Protein AF-A0A3M1TJR6-F1 (afdb_monomer_lite)

Sequence (215 aa):
MRNTTRRLRRFVLTGLGLLPLLGSGCATLRPSPFGAGAVPEAALRAAAQSAQHPKSASDLAQAGWLALYHASDVATAEGRFERALALDPSEAWAHFGLAEIARSRVRIRVAAAHYLDLLERAPAHPLAELTARRLASLLGSEASPETLERIAAVRQAPGVAAPARPVLAAALARLLELKGRFQEARALRESSGGPPRMVVAGPFSRYRALDAERL

pLDDT: mean 79.15, std 22.09, range [32.22, 98.69]

Structure (mmCIF, N/CA/C/O backbone):
data_AF-A0A3M1TJR6-F1
#
_entry.id   AF-A0A3M1TJR6-F1
#
loop_
_atom_site.group_PDB
_atom_site.id
_atom_site.type_symbol
_atom_site.label_atom_id
_atom_site.label_alt_id
_atom_site.label_comp_id
_atom_site.label_asym_id
_atom_site.label_entity_id
_atom_site.label_seq_id
_atom_site.pdbx_PDB_ins_code
_atom_site.Cartn_x
_atom_site.Cartn_y
_atom_site.Cartn_z
_atom_site.occupancy
_atom_site.B_iso_or_equiv
_atom_site.auth_seq_id
_atom_site.auth_comp_id
_atom_site.auth_asym_id
_atom_site.auth_atom_id
_atom_site.pdbx_PDB_model_num
ATOM 1 N N . MET A 1 1 ? 83.098 -18.666 -11.797 1.00 38.81 1 MET A N 1
ATOM 2 C CA . MET A 1 1 ? 83.186 -19.558 -10.612 1.00 38.81 1 MET A CA 1
ATOM 3 C C . MET A 1 1 ? 81.779 -20.030 -10.247 1.00 38.81 1 MET A C 1
ATOM 5 O O . MET A 1 1 ? 80.932 -19.157 -10.215 1.00 38.81 1 MET A O 1
ATOM 9 N N . ARG A 1 2 ? 81.565 -21.336 -9.961 1.00 38.16 2 ARG A N 1
ATOM 10 C CA . ARG A 1 2 ? 80.330 -21.977 -9.401 1.00 38.16 2 ARG A CA 1
ATOM 11 C C . ARG A 1 2 ? 79.012 -21.655 -10.155 1.00 38.16 2 ARG A C 1
ATOM 13 O O . ARG A 1 2 ? 78.536 -20.537 -10.083 1.00 38.16 2 ARG A O 1
ATOM 20 N N . ASN A 1 3 ? 78.367 -22.517 -10.947 1.00 32.22 3 ASN A N 1
ATOM 21 C CA . ASN A 1 3 ? 78.184 -23.982 -10.976 1.00 32.22 3 ASN A CA 1
ATOM 22 C C . ASN A 1 3 ? 77.285 -24.575 -9.858 1.00 32.22 3 ASN A C 1
ATOM 24 O O . ASN A 1 3 ? 77.310 -24.130 -8.716 1.00 32.22 3 ASN A O 1
ATOM 28 N N . THR A 1 4 ? 76.571 -25.647 -10.227 1.00 42.97 4 THR A N 1
ATOM 29 C CA . THR A 1 4 ? 75.765 -26.614 -9.447 1.00 42.97 4 THR A CA 1
ATOM 30 C C . THR A 1 4 ? 74.373 -26.233 -8.919 1.00 42.97 4 THR A C 1
ATOM 32 O O . THR A 1 4 ? 74.180 -25.748 -7.812 1.00 42.97 4 THR A O 1
ATOM 35 N N . THR A 1 5 ? 73.381 -26.686 -9.690 1.00 45.88 5 THR A N 1
ATOM 36 C CA . THR A 1 5 ? 72.163 -27.388 -9.241 1.00 45.88 5 THR A CA 1
ATOM 37 C C . THR A 1 5 ? 72.274 -28.151 -7.907 1.00 45.88 5 THR A C 1
ATOM 39 O O . THR A 1 5 ? 73.250 -28.882 -7.723 1.00 45.88 5 THR A O 1
ATOM 42 N N . ARG A 1 6 ? 71.178 -28.228 -7.127 1.00 42.28 6 ARG A N 1
ATOM 43 C CA . ARG A 1 6 ? 70.679 -29.520 -6.591 1.00 42.28 6 ARG A CA 1
ATOM 44 C C . ARG A 1 6 ? 69.244 -29.465 -6.051 1.00 42.28 6 ARG A C 1
ATOM 46 O O . ARG A 1 6 ? 68.868 -28.558 -5.323 1.00 42.28 6 ARG A O 1
ATOM 53 N N . ARG A 1 7 ? 68.468 -30.501 -6.387 1.00 42.88 7 ARG A N 1
ATOM 54 C CA . ARG A 1 7 ? 67.149 -30.800 -5.809 1.00 42.88 7 ARG A CA 1
ATOM 55 C C . ARG A 1 7 ? 67.318 -31.406 -4.410 1.00 42.88 7 ARG A C 1
ATOM 57 O O . ARG A 1 7 ? 68.068 -32.368 -4.262 1.00 42.88 7 ARG A O 1
ATOM 64 N N . LEU A 1 8 ? 66.530 -30.951 -3.444 1.00 42.88 8 LEU A N 1
ATOM 65 C CA . LEU A 1 8 ? 66.156 -31.699 -2.239 1.00 42.88 8 LEU A CA 1
ATOM 66 C C . LEU A 1 8 ? 64.637 -31.567 -2.081 1.00 42.88 8 LEU A C 1
ATOM 68 O O . LEU A 1 8 ? 64.094 -30.507 -2.353 1.00 42.88 8 LEU A O 1
ATOM 72 N N . ARG A 1 9 ? 63.874 -32.536 -1.591 1.00 37.41 9 ARG A N 1
ATOM 73 C CA . ARG A 1 9 ? 63.962 -34.000 -1.485 1.00 37.41 9 ARG A CA 1
ATOM 74 C C . ARG A 1 9 ? 62.584 -34.346 -0.902 1.00 37.41 9 ARG A C 1
ATOM 76 O O . ARG A 1 9 ? 62.173 -33.712 0.065 1.00 37.41 9 ARG A O 1
ATOM 83 N N . ARG A 1 10 ? 61.843 -35.283 -1.497 1.00 36.44 10 ARG A N 1
ATOM 84 C CA . ARG A 1 10 ? 60.538 -35.703 -0.956 1.00 36.44 10 ARG A CA 1
ATOM 85 C C . ARG A 1 10 ? 60.731 -36.238 0.467 1.00 36.44 10 ARG A C 1
ATOM 87 O O . ARG A 1 10 ? 61.513 -37.169 0.635 1.00 36.44 10 ARG A O 1
ATOM 94 N N . PHE A 1 11 ? 59.988 -35.712 1.437 1.00 37.44 11 PHE A N 1
ATOM 95 C CA . PHE A 1 11 ? 59.723 -36.412 2.691 1.00 37.44 11 PHE A CA 1
ATOM 96 C C . PHE A 1 11 ? 58.293 -36.939 2.645 1.00 37.44 11 PHE A C 1
ATOM 98 O O . PHE A 1 11 ? 57.330 -36.196 2.798 1.00 37.44 11 PHE A O 1
ATOM 105 N N . VAL A 1 12 ? 58.178 -38.238 2.378 1.00 37.03 12 VAL A N 1
ATOM 106 C CA . VAL A 1 12 ? 56.969 -39.000 2.682 1.00 37.03 12 VAL A CA 1
ATOM 107 C C . VAL A 1 12 ? 57.075 -39.367 4.154 1.00 37.03 12 VAL A C 1
ATOM 109 O O . VAL A 1 12 ? 58.000 -40.081 4.533 1.00 37.03 12 VAL A O 1
ATOM 112 N N . LEU A 1 13 ? 56.148 -38.876 4.970 1.00 39.97 13 LEU A N 1
ATOM 113 C CA . LEU A 1 13 ? 55.959 -39.346 6.336 1.00 39.97 13 LEU A CA 1
ATOM 114 C C . LEU A 1 13 ? 54.520 -39.826 6.483 1.00 39.97 13 LEU A C 1
ATOM 116 O O . LEU A 1 13 ? 53.576 -39.052 6.606 1.00 39.97 13 LEU A O 1
ATOM 120 N N . THR A 1 14 ? 54.385 -41.144 6.410 1.00 37.78 14 THR A N 1
ATOM 121 C CA . THR A 1 14 ? 53.195 -41.897 6.792 1.00 37.78 14 THR A CA 1
ATOM 122 C C . THR A 1 14 ? 52.876 -41.641 8.264 1.00 37.78 14 THR A C 1
ATOM 124 O O . THR A 1 14 ? 53.676 -41.993 9.129 1.00 37.78 14 THR A O 1
ATOM 127 N N . GLY A 1 15 ? 51.711 -41.057 8.544 1.00 36.91 15 GLY A N 1
ATOM 128 C CA . GLY A 1 15 ? 51.206 -40.804 9.894 1.00 36.91 15 GLY A CA 1
ATOM 129 C C . GLY A 1 15 ? 49.760 -41.274 10.013 1.00 36.91 15 GLY A C 1
ATOM 130 O O . GLY A 1 15 ? 48.845 -40.605 9.543 1.00 36.91 15 GLY A O 1
ATOM 131 N N . LEU A 1 16 ? 49.572 -42.452 10.602 1.00 37.59 16 LEU A N 1
ATOM 132 C CA . LEU A 1 16 ? 48.271 -43.062 10.876 1.00 37.59 16 LEU A CA 1
ATOM 133 C C . LEU A 1 16 ? 47.614 -42.353 12.078 1.00 37.59 16 LEU A C 1
ATOM 135 O O . LEU A 1 16 ? 48.240 -42.288 13.134 1.00 37.59 16 LEU A O 1
ATOM 139 N N . GLY A 1 17 ? 46.369 -41.871 11.972 1.00 34.31 17 GLY A N 1
ATOM 140 C CA . GLY A 1 17 ? 45.668 -41.352 13.154 1.00 34.31 17 GLY A CA 1
ATOM 141 C C . GLY A 1 17 ? 44.339 -40.625 12.920 1.00 34.31 17 GLY A C 1
ATOM 142 O O . GLY A 1 17 ? 44.313 -39.568 12.306 1.00 34.31 17 GLY A O 1
ATOM 143 N N . LEU A 1 18 ? 43.284 -41.165 13.548 1.00 38.69 18 LEU A N 1
ATOM 144 C CA . LEU A 1 18 ? 42.029 -40.508 13.962 1.00 38.69 18 LEU A CA 1
ATOM 145 C C . LEU A 1 18 ? 41.041 -40.023 12.877 1.00 38.69 18 LEU A C 1
ATOM 147 O O . LEU A 1 18 ? 41.156 -38.939 12.313 1.00 38.69 18 LEU A O 1
ATOM 151 N N . LEU A 1 19 ? 39.954 -40.793 12.725 1.00 41.34 19 LEU A N 1
ATOM 152 C CA . LEU A 1 19 ? 38.663 -40.293 12.238 1.00 41.34 19 LEU A CA 1
ATOM 153 C C . LEU A 1 19 ? 38.113 -39.213 13.190 1.00 41.34 19 LEU A C 1
ATOM 155 O O . LEU A 1 19 ? 37.964 -39.492 14.381 1.00 41.34 19 LEU A O 1
ATOM 159 N N . PRO A 1 20 ? 37.626 -38.078 12.670 1.00 44.00 20 PRO A N 1
ATOM 160 C CA . PRO A 1 20 ? 36.543 -37.338 13.289 1.00 44.00 20 PRO A CA 1
ATOM 161 C C . PRO A 1 20 ? 35.203 -37.809 12.699 1.00 44.00 20 PRO A C 1
ATOM 163 O O . PRO A 1 20 ? 34.834 -37.455 11.579 1.00 44.00 20 PRO A O 1
ATOM 166 N N . LEU A 1 21 ? 34.442 -38.585 13.477 1.00 48.09 21 LEU A N 1
ATOM 167 C CA . LEU A 1 21 ? 33.002 -38.756 13.261 1.00 48.09 21 LEU A CA 1
ATOM 168 C C . LEU A 1 21 ? 32.302 -37.416 13.544 1.00 48.09 21 LEU A C 1
ATOM 170 O O . LEU A 1 21 ? 31.858 -37.163 14.661 1.00 48.09 21 LEU A O 1
ATOM 174 N N . LEU A 1 22 ? 32.221 -36.544 12.538 1.00 45.47 22 LEU A N 1
ATOM 175 C CA . LEU A 1 22 ? 31.504 -35.272 12.626 1.00 45.47 22 LEU A CA 1
ATOM 176 C C . LEU A 1 22 ? 30.205 -35.315 11.817 1.00 45.47 22 LEU A C 1
ATOM 178 O O . LEU A 1 22 ? 30.186 -35.085 10.614 1.00 45.47 22 LEU A O 1
ATOM 182 N N . GLY A 1 23 ? 29.123 -35.599 12.544 1.00 41.06 23 GLY A N 1
ATOM 183 C CA . GLY A 1 23 ? 27.776 -35.072 12.322 1.00 41.06 23 GLY A CA 1
ATOM 184 C C . GLY A 1 23 ? 27.232 -35.026 10.891 1.00 41.06 23 GLY A C 1
ATOM 185 O O . GLY A 1 23 ? 27.322 -34.003 10.214 1.00 41.06 23 GLY A O 1
ATOM 186 N N . SER A 1 24 ? 26.434 -36.038 10.534 1.00 49.81 24 SER A N 1
ATOM 187 C CA . SER A 1 24 ? 25.217 -35.745 9.761 1.00 49.81 24 SER A CA 1
ATOM 188 C C . SER A 1 24 ? 24.400 -34.712 10.544 1.00 49.81 24 SER A C 1
ATOM 190 O O . SER A 1 24 ? 24.070 -34.970 11.701 1.00 49.81 24 SER A O 1
ATOM 192 N N . GLY A 1 25 ? 24.104 -33.541 9.970 1.00 44.91 25 GLY A N 1
ATOM 193 C CA . GLY A 1 25 ? 23.426 -32.502 10.756 1.00 44.91 25 GLY A CA 1
ATOM 194 C C . GLY A 1 25 ? 23.253 -31.108 10.156 1.00 44.91 25 GLY A C 1
ATOM 195 O O . GLY A 1 25 ? 22.457 -30.347 10.699 1.00 44.91 25 GLY A O 1
ATOM 196 N N . CYS A 1 26 ? 23.890 -30.750 9.033 1.00 36.75 26 CYS A N 1
ATOM 197 C CA . CYS A 1 26 ? 23.413 -29.597 8.257 1.00 36.75 26 CYS A CA 1
ATOM 198 C C . CYS A 1 26 ? 22.152 -30.004 7.494 1.00 36.75 26 CYS A C 1
ATOM 200 O O . CYS A 1 26 ? 22.190 -30.386 6.326 1.00 36.75 26 CYS A O 1
ATOM 202 N N . ALA A 1 27 ? 21.037 -29.962 8.225 1.00 42.00 27 ALA A N 1
ATOM 203 C CA . ALA A 1 27 ? 19.701 -30.118 7.693 1.00 42.00 27 ALA A CA 1
ATOM 204 C C . ALA A 1 27 ? 19.496 -29.211 6.476 1.00 42.00 27 ALA A C 1
ATOM 206 O O . ALA A 1 27 ? 20.073 -28.127 6.372 1.00 42.00 27 ALA A O 1
ATOM 207 N N . THR A 1 28 ? 18.603 -29.642 5.591 1.00 47.12 28 THR A N 1
ATOM 208 C CA . THR A 1 28 ? 18.065 -28.837 4.499 1.00 47.12 28 THR A CA 1
ATOM 209 C C . THR A 1 28 ? 17.360 -27.599 5.061 1.00 47.12 28 THR A C 1
ATOM 211 O O . THR A 1 28 ? 16.137 -27.589 5.227 1.00 47.12 28 THR A O 1
ATOM 214 N N . LEU A 1 29 ? 18.127 -26.543 5.341 1.00 41.28 29 LEU A N 1
ATOM 215 C CA . LEU A 1 29 ? 17.622 -25.192 5.540 1.00 41.28 29 LEU A CA 1
ATOM 216 C C . LEU A 1 29 ? 17.070 -24.719 4.200 1.00 41.28 29 LEU A C 1
ATOM 218 O O . LEU A 1 29 ? 17.725 -24.032 3.421 1.00 41.28 29 LEU A O 1
ATOM 222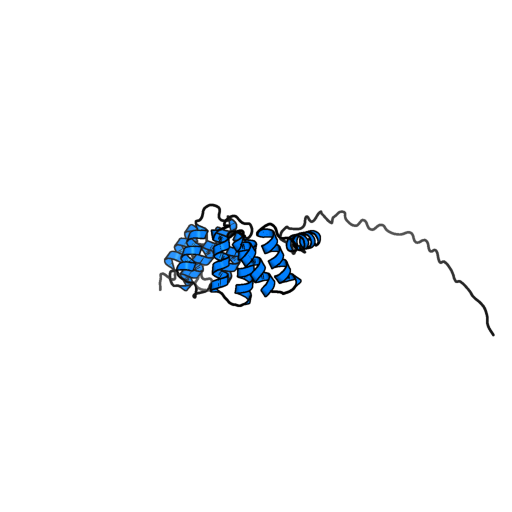 N N . ARG A 1 30 ? 15.831 -25.139 3.939 1.00 42.38 30 ARG A N 1
ATOM 223 C CA . ARG A 1 30 ? 14.948 -24.544 2.946 1.00 42.38 30 ARG A CA 1
ATOM 224 C C . ARG A 1 30 ? 14.952 -23.044 3.267 1.00 42.38 30 ARG A C 1
ATOM 226 O O . ARG A 1 30 ? 14.519 -22.696 4.370 1.00 42.38 30 ARG A O 1
ATOM 233 N N . PRO A 1 31 ? 15.515 -22.174 2.408 1.00 43.16 31 PRO A N 1
ATOM 234 C CA . PRO A 1 31 ? 15.666 -20.771 2.755 1.00 43.16 31 PRO A CA 1
ATOM 235 C C . PRO A 1 31 ? 14.285 -20.199 3.063 1.00 43.16 31 PRO A C 1
ATOM 237 O O . PRO A 1 31 ? 13.335 -20.412 2.306 1.00 43.16 31 PRO A O 1
ATOM 240 N N . SER A 1 32 ? 14.166 -19.522 4.206 1.00 40.88 32 SER A N 1
ATOM 241 C CA . SER A 1 32 ? 12.928 -18.834 4.561 1.00 40.88 32 SER A CA 1
ATOM 242 C C . SER A 1 32 ? 12.581 -17.856 3.435 1.00 40.88 32 SER A C 1
ATOM 244 O O . SER A 1 32 ? 13.463 -17.085 3.046 1.00 40.88 32 SER A O 1
ATOM 246 N N . PRO A 1 33 ? 11.329 -17.813 2.939 1.00 46.97 33 PRO A N 1
ATOM 247 C CA . PRO A 1 33 ? 10.931 -16.875 1.885 1.00 46.97 33 PRO A CA 1
ATOM 248 C C . PRO A 1 33 ? 11.080 -15.394 2.286 1.00 46.97 33 PRO A C 1
ATOM 250 O O . PRO A 1 33 ? 10.935 -14.518 1.441 1.00 46.97 33 PRO A O 1
ATOM 253 N N . PHE A 1 34 ? 11.404 -15.111 3.554 1.00 46.97 34 PHE A N 1
ATOM 254 C CA . PHE A 1 34 ? 11.639 -13.772 4.100 1.00 46.97 34 PHE A CA 1
ATOM 255 C C . PHE A 1 34 ? 13.082 -13.538 4.595 1.00 46.97 34 PHE A C 1
ATOM 257 O O . PHE A 1 34 ? 13.381 -12.484 5.153 1.00 46.97 34 PHE A O 1
ATOM 264 N N . GLY A 1 35 ? 13.993 -14.500 4.418 1.00 37.97 35 GLY A N 1
ATOM 265 C CA . GLY A 1 35 ? 15.386 -14.377 4.854 1.00 37.97 35 GLY A CA 1
ATOM 266 C C . GLY A 1 35 ? 16.271 -13.719 3.799 1.00 37.97 35 GLY A C 1
ATOM 267 O O . GLY A 1 35 ? 16.807 -14.440 2.967 1.00 37.97 35 GLY A O 1
ATOM 268 N N . ALA A 1 36 ? 16.415 -12.385 3.850 1.00 48.50 36 ALA A N 1
ATOM 269 C CA . ALA A 1 36 ? 17.393 -11.561 3.109 1.00 48.50 36 ALA A CA 1
ATOM 270 C C . ALA A 1 36 ? 17.809 -12.119 1.729 1.00 48.50 36 ALA A C 1
ATOM 272 O O . ALA A 1 36 ? 18.993 -12.282 1.432 1.00 48.50 36 ALA A O 1
ATOM 273 N N . GLY A 1 37 ? 16.817 -12.454 0.900 1.00 50.69 37 GLY A N 1
ATOM 274 C CA . GLY A 1 37 ? 17.056 -13.099 -0.381 1.00 50.69 37 GLY A CA 1
ATOM 275 C C . GLY A 1 37 ? 17.738 -12.132 -1.334 1.00 50.69 37 GLY A C 1
ATOM 276 O O . GLY A 1 37 ? 17.106 -11.185 -1.799 1.00 50.69 37 GLY A O 1
ATOM 277 N N . ALA A 1 38 ? 19.008 -12.388 -1.656 1.00 60.97 38 ALA A N 1
ATOM 278 C CA . ALA A 1 38 ? 19.622 -11.797 -2.835 1.00 60.97 38 ALA A CA 1
ATOM 279 C C . ALA A 1 38 ? 18.712 -12.118 -4.029 1.00 60.97 38 ALA A C 1
ATOM 281 O O . ALA A 1 38 ? 18.468 -13.295 -4.315 1.00 60.97 38 ALA A O 1
ATOM 282 N N . VAL A 1 39 ? 18.159 -11.083 -4.672 1.00 64.56 39 VAL A N 1
ATOM 283 C CA . VAL A 1 39 ? 17.261 -11.266 -5.819 1.00 64.56 39 VAL A CA 1
ATOM 284 C C . VAL A 1 39 ? 18.021 -12.107 -6.844 1.00 64.56 39 VAL A C 1
ATOM 286 O O . VAL A 1 39 ? 19.134 -11.711 -7.203 1.00 64.56 39 VAL A O 1
ATOM 289 N N . PRO A 1 40 ? 17.497 -13.272 -7.278 1.00 77.94 40 PRO A N 1
ATOM 290 C CA . PRO A 1 40 ? 18.268 -14.185 -8.105 1.00 77.94 40 PRO A CA 1
ATOM 291 C C . PRO A 1 40 ? 18.816 -13.458 -9.327 1.00 77.94 40 PRO A C 1
ATOM 293 O O . PRO A 1 40 ? 18.064 -12.808 -10.049 1.00 77.94 40 PRO A O 1
ATOM 296 N N . GLU A 1 41 ? 20.117 -13.572 -9.581 1.00 78.94 41 GLU A N 1
ATOM 297 C CA . GLU A 1 41 ? 20.771 -12.840 -10.672 1.00 78.94 41 GLU A CA 1
ATOM 298 C C . GLU A 1 41 ? 20.124 -13.154 -12.036 1.00 78.94 41 GLU A C 1
ATOM 300 O O . GLU A 1 41 ? 20.006 -12.288 -12.898 1.00 78.94 41 GLU A O 1
ATOM 305 N N . ALA A 1 42 ? 19.608 -14.377 -12.199 1.00 78.69 42 ALA A N 1
ATOM 306 C CA . ALA A 1 42 ? 18.794 -14.778 -13.343 1.00 78.69 42 ALA A CA 1
ATOM 307 C C . ALA A 1 42 ? 17.471 -13.992 -13.457 1.00 78.69 42 ALA A C 1
ATOM 309 O O . ALA A 1 42 ? 17.088 -13.620 -14.562 1.00 78.69 42 ALA A O 1
ATOM 310 N N . ALA A 1 43 ? 16.795 -13.701 -12.341 1.00 77.62 43 ALA A N 1
ATOM 311 C CA . ALA A 1 43 ? 15.583 -12.881 -12.317 1.00 77.62 43 ALA A CA 1
ATOM 312 C C . ALA A 1 43 ? 15.895 -11.407 -12.621 1.00 77.62 43 ALA A C 1
ATOM 314 O O . ALA A 1 43 ? 15.183 -10.790 -13.407 1.00 77.62 43 ALA A O 1
ATOM 315 N N . LEU A 1 44 ? 17.000 -10.868 -12.088 1.00 78.19 44 LEU A N 1
ATOM 316 C CA . LEU A 1 44 ? 17.480 -9.524 -12.437 1.00 78.19 44 LEU A CA 1
ATOM 317 C C . LEU A 1 44 ? 17.835 -9.419 -13.928 1.00 78.19 44 LEU A C 1
ATOM 319 O O . LEU A 1 44 ? 17.434 -8.462 -14.587 1.00 78.19 44 LEU A O 1
ATOM 323 N N . ARG A 1 45 ? 18.527 -10.421 -14.489 1.00 82.69 45 ARG A N 1
ATOM 324 C CA . ARG A 1 45 ? 18.836 -10.486 -15.927 1.00 82.69 45 ARG A CA 1
ATOM 325 C C . ARG A 1 45 ? 17.580 -10.612 -16.791 1.00 82.69 45 ARG A C 1
ATOM 327 O O . ARG A 1 45 ? 17.492 -9.918 -17.799 1.00 82.69 45 ARG A O 1
ATOM 334 N N . ALA A 1 46 ? 16.608 -11.436 -16.400 1.00 80.19 46 ALA A N 1
ATOM 335 C CA . ALA A 1 46 ? 15.341 -11.573 -17.119 1.00 80.19 46 ALA A CA 1
ATOM 336 C C . ALA A 1 46 ? 14.526 -10.266 -17.099 1.00 80.19 46 ALA A C 1
ATOM 338 O O . ALA A 1 46 ? 14.077 -9.806 -18.148 1.00 80.19 46 ALA A O 1
ATOM 339 N N . ALA A 1 47 ? 14.416 -9.615 -15.937 1.00 78.00 47 ALA A N 1
ATOM 340 C CA . ALA A 1 47 ? 13.779 -8.307 -15.806 1.00 78.00 47 ALA A CA 1
ATOM 341 C C . ALA A 1 47 ? 14.498 -7.237 -16.650 1.00 78.00 47 ALA A C 1
ATOM 343 O O . ALA A 1 47 ? 13.847 -6.453 -17.338 1.00 78.00 47 ALA A O 1
ATOM 344 N N . ALA A 1 48 ? 15.837 -7.237 -16.673 1.00 82.38 48 ALA A N 1
ATOM 345 C CA . ALA A 1 48 ? 16.629 -6.310 -17.483 1.00 82.38 48 ALA A CA 1
ATOM 346 C C . ALA A 1 48 ? 16.469 -6.548 -18.995 1.00 82.38 48 ALA A C 1
ATOM 348 O O . ALA A 1 48 ? 16.466 -5.588 -19.763 1.00 82.38 48 ALA A O 1
ATOM 349 N N . GLN A 1 49 ? 16.298 -7.799 -19.431 1.00 83.75 49 GLN A N 1
ATOM 350 C CA . GLN A 1 49 ? 15.968 -8.133 -20.820 1.00 83.75 49 GLN A CA 1
ATOM 351 C C . GLN A 1 49 ? 14.553 -7.661 -21.183 1.00 83.75 49 GLN A C 1
ATOM 353 O O . GLN A 1 49 ? 14.378 -6.998 -22.204 1.00 83.75 49 GLN A O 1
ATOM 358 N N . SER A 1 50 ? 13.555 -7.912 -20.326 1.00 81.88 50 SER A N 1
ATOM 359 C CA . SER A 1 50 ? 12.185 -7.432 -20.564 1.00 81.88 50 SER A CA 1
ATOM 360 C C . SER A 1 50 ? 12.105 -5.897 -20.577 1.00 81.88 50 SER A C 1
ATOM 362 O O . SER A 1 50 ? 11.416 -5.306 -21.404 1.00 81.88 50 SER A O 1
ATOM 364 N N . ALA A 1 51 ? 12.905 -5.221 -19.746 1.00 78.88 51 ALA A N 1
ATOM 365 C CA . ALA A 1 51 ? 13.004 -3.762 -19.686 1.00 78.88 51 ALA A CA 1
ATOM 366 C C . ALA A 1 51 ? 13.511 -3.086 -20.980 1.00 78.88 51 ALA A C 1
ATOM 368 O O . ALA A 1 51 ? 13.244 -1.890 -21.177 1.00 78.88 51 ALA A O 1
ATOM 369 N N . GLN A 1 52 ? 14.225 -3.816 -21.850 1.00 81.19 52 GLN A N 1
ATOM 370 C CA . GLN A 1 52 ? 14.667 -3.334 -23.170 1.00 81.19 52 GLN A CA 1
ATOM 371 C C . GLN A 1 52 ? 13.499 -3.260 -24.163 1.00 81.19 52 GLN A C 1
ATOM 373 O O . GLN A 1 52 ? 13.403 -2.307 -24.937 1.00 81.19 52 GLN A O 1
ATOM 378 N N . HIS A 1 53 ? 12.581 -4.228 -24.099 1.00 84.75 53 HIS A N 1
ATOM 379 C CA . HIS A 1 53 ? 11.412 -4.331 -24.974 1.00 84.75 53 HIS A CA 1
ATOM 380 C C . HIS A 1 53 ? 10.139 -4.615 -24.158 1.00 84.75 53 HIS A C 1
ATOM 382 O O . HIS A 1 53 ? 9.562 -5.697 -24.289 1.00 84.75 53 HIS A O 1
ATOM 388 N N . PRO A 1 54 ? 9.700 -3.665 -23.309 1.00 86.44 54 PRO A N 1
ATOM 389 C CA . PRO A 1 54 ? 8.595 -3.886 -22.385 1.00 86.44 54 PRO A CA 1
ATOM 390 C C . PRO A 1 54 ? 7.277 -4.071 -23.141 1.00 86.44 54 PRO A C 1
ATOM 392 O O . PRO A 1 54 ? 6.933 -3.252 -23.997 1.00 86.44 54 PRO A O 1
ATOM 395 N N . LYS A 1 55 ? 6.535 -5.136 -22.814 1.00 90.12 55 LYS A N 1
ATOM 396 C CA . LYS A 1 55 ? 5.254 -5.491 -23.458 1.00 90.12 55 LYS A CA 1
ATOM 397 C C . LYS A 1 55 ? 4.058 -5.374 -22.514 1.00 90.12 55 LYS A C 1
ATOM 399 O O . LYS A 1 55 ? 2.925 -5.320 -22.980 1.00 90.12 55 LYS A O 1
ATOM 404 N N . SER A 1 56 ? 4.306 -5.330 -21.209 1.00 94.38 56 SER A N 1
ATOM 405 C CA . SER A 1 56 ? 3.306 -5.224 -20.150 1.00 94.38 56 SER A CA 1
ATOM 406 C C . SER A 1 56 ? 3.626 -4.087 -19.175 1.00 94.38 56 SER A C 1
ATOM 408 O O . SER A 1 56 ? 4.753 -3.583 -19.121 1.00 94.38 56 SER A O 1
ATOM 410 N N . ALA A 1 57 ? 2.638 -3.702 -18.363 1.00 95.56 57 ALA A N 1
ATOM 411 C CA . ALA A 1 57 ? 2.849 -2.761 -17.266 1.00 95.56 57 ALA A CA 1
ATOM 412 C C . ALA A 1 57 ? 3.858 -3.310 -16.243 1.00 95.56 57 ALA A C 1
ATOM 414 O O . ALA A 1 57 ? 4.711 -2.563 -15.767 1.00 95.56 57 ALA A O 1
ATOM 415 N N . SER A 1 58 ? 3.851 -4.626 -16.005 1.00 93.06 58 SER A N 1
ATOM 416 C CA . SER A 1 58 ? 4.808 -5.278 -15.111 1.00 93.06 58 SER A CA 1
ATOM 417 C C . SER A 1 58 ? 6.248 -5.188 -15.617 1.00 93.06 58 SER A C 1
ATOM 419 O O . SER A 1 58 ? 7.146 -4.916 -14.824 1.00 93.06 58 SER A O 1
ATOM 421 N N . ASP A 1 59 ? 6.491 -5.311 -16.929 1.00 93.44 59 ASP A N 1
ATOM 422 C CA . ASP A 1 59 ? 7.834 -5.108 -17.503 1.00 93.44 59 ASP A CA 1
ATOM 423 C C . ASP A 1 59 ? 8.322 -3.666 -17.299 1.00 93.44 59 ASP A C 1
ATOM 425 O O . ASP A 1 59 ? 9.492 -3.429 -16.994 1.00 93.44 59 ASP A O 1
ATOM 429 N N . LEU A 1 60 ? 7.421 -2.688 -17.452 1.00 95.50 60 LEU A N 1
ATOM 430 C CA . LEU A 1 60 ? 7.714 -1.274 -17.208 1.00 95.50 60 LEU A CA 1
ATOM 431 C C . LEU A 1 60 ? 7.973 -1.000 -15.721 1.00 95.50 60 LEU A C 1
ATOM 433 O O . LEU A 1 60 ? 8.927 -0.294 -15.396 1.00 95.50 60 LEU A O 1
ATOM 437 N N . ALA A 1 61 ? 7.192 -1.596 -14.820 1.00 95.94 61 ALA A N 1
ATOM 438 C CA . ALA A 1 61 ? 7.399 -1.478 -13.383 1.00 95.94 61 ALA A CA 1
ATOM 439 C C . ALA A 1 61 ? 8.727 -2.122 -12.954 1.00 95.94 61 ALA A C 1
ATOM 441 O O . ALA A 1 61 ? 9.521 -1.491 -12.260 1.00 95.94 61 ALA A O 1
ATOM 442 N N . GLN A 1 62 ? 9.032 -3.333 -13.425 1.00 92.44 62 GLN A N 1
ATOM 443 C CA . GLN A 1 62 ? 10.320 -3.995 -13.190 1.00 92.44 62 GLN A CA 1
ATOM 444 C C . GLN A 1 62 ? 11.492 -3.157 -13.727 1.00 92.44 62 GLN A C 1
ATOM 446 O O . GLN A 1 62 ? 12.483 -2.975 -13.022 1.00 92.44 62 GLN A O 1
ATOM 451 N N . ALA A 1 63 ? 11.363 -2.564 -14.920 1.00 92.69 63 ALA A N 1
ATOM 452 C CA . ALA A 1 63 ? 12.351 -1.628 -15.459 1.00 92.69 63 ALA A CA 1
ATOM 453 C C . ALA A 1 63 ? 12.556 -0.395 -14.558 1.00 92.69 63 ALA A C 1
ATOM 455 O O . ALA A 1 63 ? 13.692 0.040 -14.367 1.00 92.69 63 ALA A O 1
ATOM 456 N N . GLY A 1 64 ? 11.476 0.152 -13.986 1.00 95.06 64 GLY A N 1
ATOM 457 C CA . GLY A 1 64 ? 11.534 1.261 -13.031 1.00 95.06 64 GLY A CA 1
ATOM 458 C C . GLY A 1 64 ? 12.266 0.888 -11.740 1.00 95.06 64 GLY A C 1
ATOM 459 O O . GLY A 1 64 ? 13.143 1.625 -11.293 1.00 95.06 64 GLY A O 1
ATOM 460 N N . TRP A 1 65 ? 11.994 -0.298 -11.187 1.00 93.88 65 TRP A N 1
ATOM 461 C CA . TRP A 1 65 ? 12.708 -0.822 -10.016 1.00 93.88 65 TRP A CA 1
ATOM 462 C C . TRP A 1 65 ? 14.193 -1.076 -10.281 1.00 93.88 65 TRP A C 1
ATOM 464 O O . TRP A 1 65 ? 15.024 -0.766 -9.425 1.00 93.88 65 TRP A O 1
ATOM 474 N N . LEU A 1 66 ? 14.544 -1.581 -11.468 1.00 90.88 66 LEU A N 1
ATOM 475 C CA . LEU A 1 66 ? 15.940 -1.748 -11.871 1.00 90.88 66 LEU A CA 1
ATOM 476 C C . LEU A 1 66 ? 16.661 -0.396 -11.982 1.00 90.88 66 LEU A C 1
ATOM 478 O O . LEU A 1 66 ? 17.765 -0.256 -11.457 1.00 90.88 66 LEU A O 1
ATOM 482 N N . ALA A 1 67 ? 16.037 0.608 -12.607 1.00 90.62 67 ALA A N 1
ATOM 483 C CA . ALA A 1 67 ? 16.592 1.961 -12.686 1.00 90.62 67 ALA A CA 1
ATOM 484 C C . ALA A 1 67 ? 16.798 2.575 -11.287 1.00 90.62 67 ALA A C 1
ATOM 486 O O . ALA A 1 67 ? 17.870 3.111 -10.998 1.00 90.62 67 ALA A O 1
ATOM 487 N N . LEU A 1 68 ? 15.814 2.416 -10.394 1.00 91.25 68 LEU A N 1
ATOM 488 C CA . LEU A 1 68 ? 15.860 2.956 -9.037 1.00 91.25 68 LEU A CA 1
ATOM 489 C C . LEU A 1 68 ? 16.960 2.318 -8.174 1.00 91.25 68 LEU A C 1
ATOM 491 O O . LEU A 1 68 ? 17.679 3.044 -7.492 1.00 91.25 68 LEU A O 1
ATOM 495 N N . TYR A 1 69 ? 17.103 0.987 -8.193 1.00 85.50 69 TYR A N 1
ATOM 496 C CA . TYR A 1 69 ? 18.014 0.280 -7.281 1.00 85.50 69 TYR A CA 1
ATOM 497 C C . TYR A 1 69 ? 19.397 -0.051 -7.855 1.00 85.50 69 TYR A C 1
ATOM 499 O O . TYR A 1 69 ? 20.350 -0.106 -7.081 1.00 85.50 69 TYR A O 1
ATOM 507 N N . HIS A 1 70 ? 19.547 -0.255 -9.169 1.00 77.81 70 HIS A N 1
ATOM 508 C CA . HIS A 1 70 ? 20.858 -0.550 -9.770 1.00 77.81 70 HIS A CA 1
ATOM 509 C C . HIS A 1 70 ? 21.545 0.684 -10.357 1.00 77.81 70 HIS A C 1
ATOM 511 O O . HIS A 1 70 ? 22.762 0.798 -10.244 1.00 77.81 70 HIS A O 1
ATOM 517 N N . ALA A 1 71 ? 20.792 1.603 -10.970 1.00 75.44 71 ALA A N 1
ATOM 518 C CA . ALA A 1 71 ? 21.359 2.812 -11.577 1.00 75.44 71 ALA A CA 1
ATOM 519 C C . ALA A 1 71 ? 21.273 4.053 -10.670 1.00 75.44 71 ALA A C 1
ATOM 521 O O . ALA A 1 71 ? 21.914 5.059 -10.962 1.00 75.44 71 ALA A O 1
ATOM 522 N N . SER A 1 72 ? 20.489 4.002 -9.582 1.00 87.12 72 SER A N 1
ATOM 523 C CA . SER A 1 72 ? 20.084 5.184 -8.794 1.00 87.12 72 SER A CA 1
ATOM 524 C C . SER A 1 72 ? 19.412 6.287 -9.634 1.00 87.12 72 SER A C 1
ATOM 526 O O . SER A 1 72 ? 19.330 7.441 -9.211 1.00 87.12 72 SER A O 1
ATOM 528 N N . ASP A 1 73 ? 18.904 5.939 -10.820 1.00 92.06 73 ASP A N 1
ATOM 529 C CA . ASP A 1 73 ? 18.276 6.873 -11.751 1.00 92.06 73 ASP A CA 1
ATOM 530 C C . ASP A 1 73 ? 16.786 7.001 -11.428 1.00 92.06 73 ASP A C 1
ATOM 532 O O . ASP A 1 73 ? 15.919 6.302 -11.962 1.00 92.06 73 ASP A O 1
ATOM 536 N N . VAL A 1 74 ? 16.504 7.918 -10.505 1.00 94.62 74 VAL A N 1
ATOM 537 C CA . VAL A 1 74 ? 15.147 8.209 -10.039 1.00 94.62 74 VAL A CA 1
ATOM 538 C C . VAL A 1 74 ? 14.275 8.788 -11.160 1.00 94.62 74 VAL A C 1
ATOM 540 O O . VAL A 1 74 ? 13.079 8.519 -11.178 1.00 94.62 74 VAL A O 1
ATOM 543 N N . ALA A 1 75 ? 14.840 9.548 -12.104 1.00 94.81 75 ALA A N 1
ATOM 544 C CA . ALA A 1 75 ? 14.067 10.178 -13.177 1.00 94.81 75 ALA A CA 1
ATOM 545 C C . ALA A 1 75 ? 13.587 9.140 -14.202 1.00 94.81 75 ALA A C 1
ATOM 547 O O . ALA A 1 75 ? 12.406 9.114 -14.557 1.00 94.81 75 ALA A O 1
ATOM 548 N N . THR A 1 76 ? 14.470 8.223 -14.614 1.00 93.50 76 THR A N 1
ATOM 549 C CA . THR A 1 76 ? 14.074 7.073 -15.437 1.00 93.50 76 THR A CA 1
ATOM 550 C C . THR A 1 76 ? 13.106 6.163 -14.682 1.00 93.50 76 THR A C 1
ATOM 552 O O . THR A 1 76 ? 12.155 5.671 -15.287 1.00 93.50 76 THR A O 1
ATOM 555 N N . ALA A 1 77 ? 13.295 5.954 -13.374 1.00 95.81 77 ALA A N 1
ATOM 556 C CA . ALA A 1 77 ? 12.378 5.148 -12.570 1.00 95.81 77 ALA A CA 1
ATOM 557 C C . ALA A 1 77 ? 10.953 5.732 -12.534 1.00 95.81 77 ALA A C 1
ATOM 559 O O . ALA A 1 77 ? 10.008 5.013 -12.856 1.00 95.81 77 ALA A O 1
ATOM 560 N N . GLU A 1 78 ? 10.798 7.027 -12.223 1.00 97.06 78 GLU A N 1
ATOM 561 C CA . GLU A 1 78 ? 9.498 7.720 -12.220 1.00 97.06 78 GLU A CA 1
ATOM 562 C C . GLU A 1 78 ? 8.792 7.574 -13.577 1.00 97.06 78 GLU A C 1
ATOM 564 O O . GLU A 1 78 ? 7.699 7.011 -13.636 1.00 97.06 78 GLU A O 1
ATOM 569 N N . GLY A 1 79 ? 9.457 7.933 -14.681 1.00 96.38 79 GLY A N 1
ATOM 570 C CA . GLY A 1 79 ? 8.864 7.832 -16.021 1.00 96.38 79 GLY A CA 1
ATOM 571 C C . GLY A 1 79 ? 8.553 6.396 -16.476 1.00 96.38 79 GLY A C 1
ATOM 572 O O . GLY A 1 79 ? 7.687 6.184 -17.327 1.00 96.38 79 GLY A O 1
ATOM 573 N N . ARG A 1 80 ? 9.227 5.377 -15.925 1.00 96.12 80 ARG A N 1
ATOM 574 C CA . ARG A 1 80 ? 8.898 3.960 -16.172 1.00 96.12 80 ARG A CA 1
ATOM 575 C C . ARG A 1 80 ? 7.666 3.520 -15.383 1.00 96.12 80 ARG A C 1
ATOM 577 O O . ARG A 1 80 ? 6.814 2.847 -15.960 1.00 96.12 80 ARG A O 1
ATOM 584 N N . PHE A 1 81 ? 7.532 3.933 -14.123 1.00 98.25 81 PHE A N 1
ATOM 585 C CA . PHE A 1 81 ? 6.338 3.656 -13.321 1.00 98.25 81 PHE A CA 1
ATOM 586 C C . PHE A 1 81 ? 5.099 4.396 -13.845 1.00 98.25 81 PHE A C 1
ATOM 588 O O . PHE A 1 81 ? 4.040 3.788 -13.968 1.00 98.25 81 PHE A O 1
ATOM 595 N N . GLU A 1 82 ? 5.221 5.663 -14.242 1.00 98.06 82 GLU A 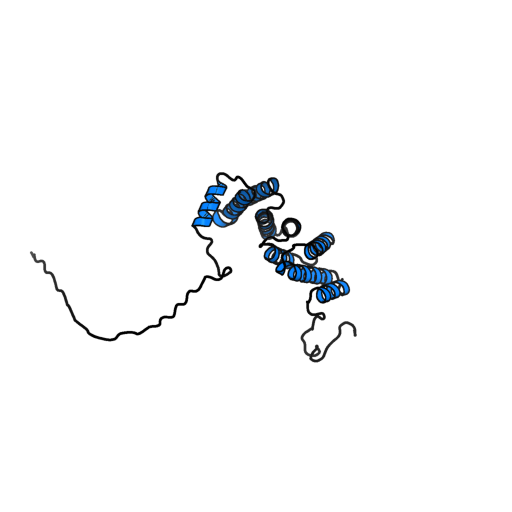N 1
ATOM 596 C CA . GLU A 1 82 ? 4.123 6.424 -14.858 1.00 98.06 82 GLU A CA 1
ATOM 597 C C . GLU A 1 82 ? 3.625 5.755 -16.147 1.00 98.06 82 GLU A C 1
ATOM 599 O O . GLU A 1 82 ? 2.422 5.581 -16.343 1.00 98.06 82 GLU A O 1
ATOM 604 N N . ARG A 1 83 ? 4.544 5.286 -17.003 1.00 97.12 83 ARG A N 1
ATOM 605 C CA . ARG A 1 83 ? 4.192 4.519 -18.209 1.00 97.12 83 ARG A CA 1
ATOM 606 C C . ARG A 1 83 ? 3.580 3.153 -17.900 1.00 97.12 83 ARG A C 1
ATOM 608 O O . ARG A 1 83 ? 2.749 2.696 -18.679 1.00 97.12 83 ARG A O 1
ATOM 615 N N . ALA A 1 84 ? 3.975 2.503 -16.804 1.00 97.94 84 ALA A N 1
ATOM 616 C CA . ALA A 1 84 ? 3.334 1.274 -16.346 1.00 97.94 84 ALA A CA 1
ATOM 617 C C . ALA A 1 84 ? 1.872 1.542 -15.958 1.00 97.94 84 ALA A C 1
ATOM 619 O O . ALA A 1 84 ? 0.985 0.864 -16.464 1.00 97.94 84 ALA A O 1
ATOM 620 N N . LEU A 1 85 ? 1.615 2.588 -15.163 1.00 98.00 85 LEU A N 1
ATOM 621 C CA . LEU A 1 85 ? 0.262 2.987 -14.755 1.00 98.00 85 LEU A CA 1
ATOM 622 C C . LEU A 1 85 ? -0.608 3.499 -15.912 1.00 98.00 85 LEU A C 1
ATOM 624 O O . LEU A 1 85 ? -1.827 3.357 -15.868 1.00 98.00 85 LEU A O 1
ATOM 628 N N . ALA A 1 86 ? -0.003 4.062 -16.960 1.00 97.31 86 ALA A N 1
ATOM 629 C CA . ALA A 1 86 ? -0.710 4.424 -18.188 1.00 97.31 86 ALA A CA 1
ATOM 630 C C . ALA A 1 86 ? -1.157 3.200 -19.015 1.00 97.31 86 ALA A C 1
ATOM 632 O O . ALA A 1 86 ? -2.102 3.310 -19.794 1.00 97.31 86 ALA A O 1
ATOM 633 N N . LEU A 1 87 ? -0.485 2.051 -18.861 1.00 96.75 87 LEU A N 1
ATOM 634 C CA . LEU A 1 87 ? -0.814 0.795 -19.544 1.00 96.75 87 LEU A CA 1
ATOM 635 C C . LEU A 1 87 ? -1.738 -0.101 -18.701 1.00 96.75 87 LEU A C 1
ATOM 637 O O . LEU A 1 87 ? -2.675 -0.684 -19.238 1.00 96.75 87 LEU A O 1
ATOM 641 N N . ASP A 1 88 ? -1.501 -0.177 -17.391 1.00 97.69 88 ASP A N 1
ATOM 642 C CA . ASP A 1 88 ? -2.392 -0.794 -16.408 1.00 97.69 88 ASP A CA 1
ATOM 643 C C . ASP A 1 88 ? -2.448 0.077 -15.138 1.00 97.69 88 ASP A C 1
ATOM 645 O O . ASP A 1 88 ? -1.526 0.043 -14.316 1.00 97.69 88 ASP A O 1
ATOM 649 N N . PRO A 1 89 ? -3.544 0.828 -14.922 1.00 97.62 89 PRO A N 1
ATOM 650 C CA . PRO A 1 89 ? -3.727 1.640 -13.722 1.00 97.62 89 PRO A CA 1
ATOM 651 C C . PRO A 1 89 ? -3.718 0.858 -12.400 1.00 97.62 89 PRO A C 1
ATOM 653 O O . PRO A 1 89 ? -3.663 1.488 -11.341 1.00 97.62 89 PRO A O 1
ATOM 656 N N . SER A 1 90 ? -3.820 -0.477 -12.432 1.00 96.81 90 SER A N 1
ATOM 657 C CA . SER A 1 90 ? -3.792 -1.365 -11.263 1.00 96.81 90 SER A CA 1
ATOM 658 C C . SER A 1 90 ? -2.413 -1.965 -10.945 1.00 96.81 90 SER A C 1
ATOM 660 O O . SER A 1 90 ? -2.290 -2.651 -9.930 1.00 96.81 90 SER A O 1
ATOM 662 N N . GLU A 1 91 ? -1.369 -1.670 -11.735 1.00 97.88 91 GLU A N 1
ATOM 663 C CA . GLU A 1 91 ? -0.016 -2.216 -11.543 1.00 97.88 91 GLU A CA 1
ATOM 664 C C . GLU A 1 91 ? 0.587 -1.806 -10.183 1.00 97.88 91 GLU A C 1
ATOM 666 O O . GLU A 1 91 ? 1.129 -0.711 -9.980 1.00 97.88 91 GLU A O 1
ATOM 671 N N . ALA A 1 92 ? 0.486 -2.727 -9.224 1.00 97.25 92 ALA A N 1
ATOM 672 C CA . ALA A 1 92 ? 0.846 -2.523 -7.830 1.00 97.25 92 ALA A CA 1
ATOM 673 C C . ALA A 1 92 ? 2.331 -2.188 -7.638 1.00 97.25 92 ALA A C 1
ATOM 675 O O . ALA A 1 92 ? 2.668 -1.395 -6.757 1.00 97.25 92 ALA A O 1
ATOM 676 N N . TRP A 1 93 ? 3.232 -2.744 -8.453 1.00 96.88 93 TRP A N 1
ATOM 677 C CA . TRP A 1 93 ? 4.659 -2.439 -8.353 1.00 96.88 93 TRP A CA 1
ATOM 678 C C . TRP A 1 93 ? 4.984 -1.012 -8.787 1.00 96.88 93 TRP A C 1
ATOM 680 O O . TRP A 1 93 ? 5.924 -0.431 -8.247 1.00 96.88 93 TRP A O 1
ATOM 690 N N . ALA A 1 94 ? 4.217 -0.431 -9.712 1.00 98.06 94 ALA A N 1
ATOM 691 C CA . ALA A 1 94 ? 4.414 0.946 -10.148 1.00 98.06 94 ALA A CA 1
ATOM 692 C C . ALA A 1 94 ? 3.912 1.953 -9.105 1.00 98.06 94 ALA A C 1
ATOM 694 O O . ALA A 1 94 ? 4.645 2.877 -8.747 1.00 98.06 94 ALA A O 1
ATOM 695 N N . HIS A 1 95 ? 2.725 1.719 -8.531 1.00 98.56 95 HIS A N 1
ATOM 696 C CA . HIS A 1 95 ? 2.232 2.505 -7.392 1.00 98.56 95 HIS A CA 1
ATOM 697 C C . HIS A 1 95 ? 3.183 2.435 -6.189 1.00 98.56 95 HIS A C 1
ATOM 699 O O . HIS A 1 95 ? 3.536 3.468 -5.624 1.00 98.56 95 HIS A O 1
ATOM 705 N N . PHE A 1 96 ? 3.670 1.242 -5.820 1.00 98.38 96 PHE A N 1
ATOM 706 C CA . PHE A 1 96 ? 4.628 1.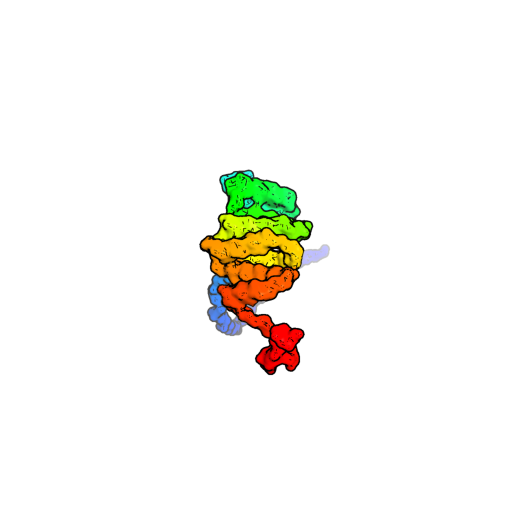099 -4.714 1.00 98.38 96 PHE A CA 1
ATOM 707 C C . PHE A 1 96 ? 5.953 1.835 -4.998 1.00 98.38 96 PHE A C 1
ATOM 709 O O . PHE A 1 96 ? 6.522 2.451 -4.098 1.00 98.38 96 PHE A O 1
ATOM 716 N N . GLY A 1 97 ? 6.414 1.830 -6.255 1.00 97.62 97 GLY A N 1
ATOM 717 C CA . GLY A 1 97 ? 7.632 2.517 -6.695 1.00 97.62 97 GLY A CA 1
ATOM 718 C C . GLY A 1 97 ? 7.535 4.035 -6.594 1.00 97.62 97 GLY A C 1
ATOM 719 O O . GLY A 1 97 ? 8.370 4.669 -5.944 1.00 97.62 97 GLY A O 1
ATOM 720 N N . LEU A 1 98 ? 6.476 4.620 -7.160 1.00 98.69 98 LEU A N 1
ATOM 721 C CA . LEU A 1 98 ? 6.209 6.056 -7.048 1.00 98.69 98 LEU A CA 1
ATOM 722 C C . LEU A 1 98 ? 5.987 6.481 -5.592 1.00 98.69 98 LEU A C 1
ATOM 724 O O . LEU A 1 98 ? 6.455 7.545 -5.188 1.00 98.69 98 LEU A O 1
ATOM 728 N N . ALA A 1 99 ? 5.349 5.641 -4.772 1.00 98.31 99 ALA A N 1
ATOM 729 C CA . ALA A 1 99 ? 5.163 5.918 -3.353 1.00 98.31 99 ALA A CA 1
ATOM 730 C C . ALA A 1 99 ? 6.488 5.947 -2.567 1.00 98.31 99 ALA A C 1
ATOM 732 O O . ALA A 1 99 ? 6.692 6.844 -1.746 1.00 98.31 99 ALA A O 1
ATOM 733 N N . GLU A 1 100 ? 7.415 5.019 -2.823 1.00 97.44 100 GLU A N 1
ATOM 734 C CA . GLU A 1 100 ? 8.741 5.010 -2.187 1.00 97.44 100 GLU A CA 1
ATOM 735 C C . GLU A 1 100 ? 9.620 6.191 -2.654 1.00 97.44 100 GLU A C 1
ATOM 737 O O . GLU A 1 100 ? 10.318 6.792 -1.831 1.00 97.44 100 GLU A O 1
ATOM 742 N N . ILE A 1 101 ? 9.532 6.601 -3.928 1.00 97.31 101 ILE A N 1
ATOM 743 C CA . ILE A 1 101 ? 10.214 7.804 -4.447 1.00 97.31 101 ILE A CA 1
ATOM 744 C C . ILE A 1 101 ? 9.612 9.089 -3.856 1.00 97.31 101 ILE A C 1
ATOM 746 O O . ILE A 1 101 ? 10.338 9.973 -3.395 1.00 97.31 101 ILE A O 1
ATOM 750 N N . ALA A 1 102 ? 8.285 9.203 -3.799 1.00 97.88 102 ALA A N 1
ATOM 751 C CA . ALA A 1 102 ? 7.623 10.333 -3.156 1.00 97.88 102 ALA A CA 1
ATOM 752 C C . ALA A 1 102 ? 7.966 10.400 -1.657 1.00 97.88 102 ALA A C 1
ATOM 754 O O . ALA A 1 102 ? 8.213 11.488 -1.132 1.00 97.88 102 ALA A O 1
ATOM 755 N N . ARG A 1 103 ? 8.059 9.249 -0.976 1.00 96.12 103 ARG A N 1
ATOM 756 C CA . ARG A 1 103 ? 8.446 9.158 0.438 1.00 96.12 103 ARG A CA 1
ATOM 757 C C . ARG A 1 103 ? 9.894 9.590 0.669 1.00 96.12 103 ARG A C 1
ATOM 759 O O . ARG A 1 103 ? 10.137 10.333 1.616 1.00 96.12 103 ARG A O 1
ATOM 766 N N . SER A 1 104 ? 10.845 9.167 -0.168 1.00 94.75 104 SER A N 1
ATOM 767 C CA . SER A 1 104 ? 12.253 9.582 -0.038 1.00 94.75 104 SER A CA 1
ATOM 768 C C . SER A 1 104 ? 12.442 11.086 -0.280 1.00 94.75 104 SER A C 1
ATOM 770 O O . SER A 1 104 ? 13.282 11.710 0.361 1.00 94.75 104 SER A O 1
ATOM 772 N N . ARG A 1 105 ? 11.589 11.690 -1.118 1.00 96.25 105 ARG A N 1
ATOM 773 C CA . ARG A 1 105 ? 11.486 13.144 -1.344 1.00 96.25 105 ARG A CA 1
ATOM 774 C C . ARG A 1 105 ? 10.603 13.886 -0.323 1.00 96.25 105 ARG A C 1
ATOM 776 O O . ARG A 1 105 ? 10.280 15.050 -0.543 1.00 96.25 105 ARG A O 1
ATOM 783 N N . VAL A 1 106 ? 10.178 13.232 0.765 1.00 95.50 106 VAL A N 1
ATOM 784 C CA . VAL A 1 106 ? 9.321 13.787 1.842 1.00 95.50 106 VAL A CA 1
ATOM 785 C C . VAL A 1 106 ? 7.969 14.342 1.334 1.00 95.50 106 VAL A C 1
ATOM 787 O O . VAL A 1 106 ? 7.291 15.124 1.996 1.00 95.50 106 VAL A O 1
ATOM 790 N N . ARG A 1 107 ? 7.499 13.897 0.161 1.00 97.06 107 ARG A N 1
ATOM 791 C CA . ARG A 1 107 ? 6.194 14.264 -0.420 1.00 97.06 107 ARG A CA 1
ATOM 792 C C . ARG A 1 107 ? 5.085 13.386 0.169 1.00 97.06 107 ARG A C 1
ATOM 794 O O . ARG A 1 107 ? 4.443 12.616 -0.544 1.00 97.06 107 ARG A O 1
ATOM 801 N N . ILE A 1 108 ? 4.870 13.506 1.482 1.00 95.62 108 ILE A N 1
ATOM 802 C CA . ILE A 1 108 ? 4.013 12.628 2.306 1.00 95.62 108 ILE A CA 1
ATOM 803 C C . ILE A 1 108 ? 2.638 12.370 1.668 1.00 95.62 108 ILE A C 1
ATOM 805 O O . ILE A 1 108 ? 2.232 11.219 1.535 1.00 95.62 108 ILE A O 1
ATOM 809 N N . ARG A 1 109 ? 1.947 13.420 1.199 1.00 96.06 109 ARG A N 1
ATOM 810 C CA . ARG A 1 109 ? 0.621 13.292 0.563 1.00 96.06 109 ARG A CA 1
ATOM 811 C C . ARG A 1 109 ? 0.636 12.494 -0.744 1.00 96.06 109 ARG A C 1
ATOM 813 O O . ARG A 1 109 ? -0.262 11.693 -0.961 1.00 96.06 109 ARG A O 1
ATOM 820 N N . VAL A 1 110 ? 1.655 12.680 -1.585 1.00 97.25 110 VAL A N 1
ATOM 821 C CA . VAL A 1 110 ? 1.795 11.959 -2.865 1.00 97.25 110 VAL A CA 1
ATOM 822 C C . VAL A 1 110 ? 2.121 10.486 -2.612 1.00 97.25 110 VAL A C 1
ATOM 824 O O . VAL A 1 110 ? 1.524 9.602 -3.218 1.00 97.25 110 VAL A O 1
ATOM 827 N N . ALA A 1 111 ? 3.008 10.210 -1.651 1.00 98.12 111 ALA A N 1
ATOM 828 C CA . ALA A 1 111 ? 3.324 8.844 -1.244 1.00 98.12 111 ALA A CA 1
ATOM 829 C C . ALA A 1 111 ? 2.104 8.117 -0.653 1.00 98.12 111 ALA A C 1
ATOM 831 O O . ALA A 1 111 ? 1.845 6.965 -0.995 1.00 98.12 111 ALA A O 1
ATOM 832 N N . ALA A 1 112 ? 1.326 8.795 0.196 1.00 97.94 112 ALA A N 1
ATOM 833 C CA . ALA A 1 112 ? 0.099 8.245 0.763 1.00 97.94 112 ALA A CA 1
ATOM 834 C C . ALA A 1 112 ? -0.963 7.955 -0.310 1.00 97.94 112 ALA A C 1
ATOM 836 O O . ALA A 1 112 ? -1.601 6.906 -0.243 1.00 97.94 112 ALA A O 1
ATOM 837 N N . ALA A 1 113 ? -1.113 8.835 -1.309 1.00 98.12 113 ALA A N 1
ATOM 838 C CA . ALA A 1 113 ? -2.029 8.627 -2.429 1.00 98.12 113 ALA A CA 1
ATOM 839 C C . ALA A 1 113 ? -1.688 7.349 -3.211 1.00 98.12 113 ALA A C 1
ATOM 841 O O . ALA A 1 113 ? -2.538 6.475 -3.313 1.00 98.12 113 ALA A O 1
ATOM 842 N N . HIS A 1 114 ? -0.437 7.170 -3.649 1.00 98.50 114 HIS A N 1
ATOM 843 C CA . HIS A 1 114 ? -0.038 5.964 -4.388 1.00 98.50 114 HIS A CA 1
ATOM 844 C C . HIS A 1 114 ? -0.108 4.673 -3.554 1.00 98.50 114 HIS A C 1
ATOM 846 O O . HIS A 1 114 ? -0.492 3.622 -4.068 1.00 98.50 114 HIS A O 1
ATOM 852 N N . TYR A 1 115 ? 0.206 4.719 -2.252 1.00 98.44 115 TYR A N 1
ATOM 853 C CA . TYR A 1 115 ? -0.017 3.559 -1.380 1.00 98.44 115 TYR A CA 1
ATOM 854 C C . TYR A 1 115 ? -1.509 3.211 -1.247 1.00 98.44 115 TYR A C 1
ATOM 856 O O . TYR A 1 115 ? -1.849 2.030 -1.199 1.00 98.44 115 TYR A O 1
ATOM 864 N N . LEU A 1 116 ? -2.402 4.205 -1.202 1.00 98.12 116 LEU A N 1
ATOM 865 C CA . LEU A 1 116 ? -3.848 3.973 -1.210 1.00 98.12 116 LEU A CA 1
ATOM 866 C C . LEU A 1 116 ? -4.335 3.447 -2.562 1.00 98.12 116 LEU A C 1
ATOM 868 O O . LEU A 1 116 ? -5.061 2.459 -2.576 1.00 98.12 116 LEU A O 1
ATOM 872 N N . ASP A 1 117 ? -3.876 4.014 -3.679 1.00 98.31 117 ASP A N 1
ATOM 873 C CA . ASP A 1 117 ? -4.237 3.562 -5.027 1.00 98.31 117 ASP A CA 1
ATOM 874 C C . ASP A 1 117 ? -3.904 2.071 -5.227 1.00 98.31 117 ASP A C 1
ATOM 876 O O . ASP A 1 117 ? -4.724 1.316 -5.748 1.00 98.31 117 ASP A O 1
ATOM 880 N N . LEU A 1 118 ? -2.735 1.620 -4.753 1.00 98.06 118 LEU A N 1
ATOM 881 C CA . LEU A 1 118 ? -2.349 0.203 -4.744 1.00 98.06 118 LEU A CA 1
ATOM 882 C C . LEU A 1 118 ? -3.348 -0.649 -3.957 1.00 98.06 118 LEU A C 1
ATOM 884 O O . LEU A 1 118 ? -3.792 -1.690 -4.438 1.00 98.06 118 LEU A O 1
ATOM 888 N N . LEU A 1 119 ? -3.699 -0.220 -2.744 1.00 97.31 119 LEU A N 1
ATOM 889 C CA . LEU A 1 119 ? -4.603 -0.959 -1.866 1.00 97.31 119 LEU A CA 1
ATOM 890 C C . LEU A 1 119 ? -6.053 -0.980 -2.371 1.00 97.31 119 LEU A C 1
ATOM 892 O O . LEU A 1 119 ? -6.773 -1.933 -2.091 1.00 97.31 119 LEU A O 1
ATOM 896 N N . GLU A 1 120 ? -6.481 0.050 -3.098 1.00 96.69 120 GLU A N 1
ATOM 897 C CA . GLU A 1 120 ? -7.819 0.162 -3.687 1.00 96.69 120 GLU A CA 1
ATOM 898 C C . GLU A 1 120 ? -7.948 -0.653 -4.976 1.00 96.69 120 GLU A C 1
ATOM 900 O O . GLU A 1 120 ? -8.962 -1.316 -5.191 1.00 96.69 120 GLU A O 1
ATOM 905 N N . ARG A 1 121 ? -6.920 -0.618 -5.832 1.00 96.50 121 ARG A N 1
ATOM 906 C CA . ARG A 1 121 ? -6.947 -1.220 -7.175 1.00 96.50 121 ARG A CA 1
ATOM 907 C C . ARG A 1 121 ? -6.441 -2.657 -7.199 1.00 96.50 121 ARG A C 1
ATOM 909 O O . ARG A 1 121 ? -6.917 -3.454 -8.000 1.00 96.50 121 ARG A O 1
ATOM 916 N N . ALA A 1 122 ? -5.515 -2.996 -6.306 1.00 95.06 122 ALA A N 1
ATOM 917 C CA . ALA A 1 122 ? -4.937 -4.327 -6.168 1.00 95.06 122 ALA A CA 1
ATOM 918 C C . ALA A 1 122 ? -5.043 -4.851 -4.711 1.00 95.06 122 ALA A C 1
ATOM 920 O O . ALA A 1 122 ? -4.041 -5.272 -4.125 1.00 95.06 122 ALA A O 1
ATOM 921 N N . PRO A 1 123 ? -6.251 -4.869 -4.100 1.00 93.38 123 PRO A N 1
ATOM 922 C CA . PRO A 1 123 ? -6.448 -5.164 -2.673 1.00 93.38 123 PRO A CA 1
ATOM 923 C C . PRO A 1 123 ? -5.933 -6.550 -2.249 1.00 93.38 123 PRO A C 1
ATOM 925 O O . PRO A 1 123 ? -5.460 -6.724 -1.124 1.00 93.38 123 PRO A O 1
ATOM 928 N N . ALA A 1 124 ? -5.997 -7.535 -3.149 1.00 93.12 124 ALA A N 1
ATOM 929 C CA . ALA A 1 124 ? -5.531 -8.905 -2.921 1.00 93.12 124 ALA A CA 1
ATOM 930 C C . ALA A 1 124 ? -4.030 -9.120 -3.222 1.00 93.12 124 ALA A C 1
ATOM 932 O O . ALA A 1 124 ? -3.526 -10.228 -3.038 1.00 93.12 124 ALA A O 1
ATOM 933 N N . HIS A 1 125 ? -3.311 -8.103 -3.712 1.00 94.38 125 HIS A N 1
ATOM 934 C CA . HIS A 1 125 ? -1.918 -8.251 -4.138 1.00 94.38 125 HIS A CA 1
ATOM 935 C C . HIS A 1 125 ? -0.993 -8.573 -2.948 1.00 94.38 125 HIS A C 1
ATOM 937 O O . HIS A 1 125 ? -1.180 -8.001 -1.872 1.00 94.38 125 HIS A O 1
ATOM 943 N N . PRO A 1 126 ? 0.058 -9.407 -3.109 1.00 93.19 126 PRO A N 1
ATOM 944 C CA . PRO A 1 126 ? 0.975 -9.748 -2.015 1.00 93.19 126 PRO A CA 1
ATOM 945 C C . PRO A 1 126 ? 1.633 -8.544 -1.318 1.00 93.19 126 PRO A C 1
ATOM 947 O O . PRO A 1 126 ? 1.959 -8.623 -0.137 1.00 93.19 126 PRO A O 1
ATOM 950 N N . LEU A 1 127 ? 1.788 -7.408 -2.012 1.00 94.38 127 LEU A N 1
ATOM 951 C CA . LEU A 1 127 ? 2.296 -6.169 -1.404 1.00 94.38 127 LEU A CA 1
ATOM 952 C C . LEU A 1 127 ? 1.310 -5.482 -0.450 1.00 94.38 127 LEU A C 1
ATOM 954 O O . LEU A 1 127 ? 1.747 -4.630 0.314 1.00 94.38 127 LEU A O 1
ATOM 958 N N . ALA A 1 128 ? 0.014 -5.811 -0.456 1.00 94.81 128 ALA A N 1
ATOM 959 C CA . ALA A 1 128 ? -1.002 -5.059 0.283 1.00 94.81 128 ALA A CA 1
ATOM 960 C C . ALA A 1 128 ? -0.699 -4.945 1.791 1.00 94.81 128 ALA A C 1
ATOM 962 O O . ALA A 1 128 ? -0.904 -3.885 2.380 1.00 94.81 128 ALA A O 1
ATOM 963 N N . GLU A 1 129 ? -0.140 -5.981 2.429 1.00 94.44 129 GLU A N 1
ATOM 964 C CA . GLU A 1 129 ? 0.273 -5.878 3.837 1.00 94.44 129 GLU A CA 1
ATOM 965 C C . GLU A 1 129 ? 1.441 -4.896 4.027 1.00 94.44 129 GLU A C 1
ATOM 967 O O . GLU A 1 129 ? 1.384 -4.022 4.896 1.00 94.44 129 GLU A O 1
ATOM 972 N N . LEU A 1 130 ? 2.489 -5.004 3.204 1.00 96.56 130 LEU A N 1
ATOM 973 C CA . LEU A 1 130 ? 3.644 -4.107 3.261 1.00 96.56 130 LEU A CA 1
ATOM 974 C C . LEU A 1 130 ? 3.221 -2.657 2.993 1.00 96.56 130 LEU A C 1
ATOM 976 O O . LEU A 1 130 ? 3.626 -1.752 3.721 1.00 96.56 130 LEU A O 1
ATOM 980 N N . THR A 1 131 ? 2.357 -2.445 2.002 1.00 97.81 131 THR A N 1
ATOM 981 C CA . THR A 1 131 ? 1.783 -1.146 1.648 1.00 97.81 131 THR A CA 1
ATOM 982 C C . THR A 1 131 ? 0.968 -0.559 2.798 1.00 97.81 131 THR A C 1
ATOM 984 O O . THR A 1 131 ? 1.184 0.594 3.165 1.00 97.81 131 THR A O 1
ATOM 987 N N . ALA A 1 132 ? 0.103 -1.351 3.440 1.00 97.12 132 ALA A N 1
ATOM 988 C CA . ALA A 1 132 ? -0.634 -0.921 4.626 1.00 97.12 132 ALA A CA 1
ATOM 989 C C . ALA A 1 132 ? 0.309 -0.511 5.772 1.00 97.12 132 ALA A C 1
ATOM 991 O O . ALA A 1 132 ? 0.081 0.510 6.419 1.00 97.12 132 ALA A O 1
ATOM 992 N N . ARG A 1 133 ? 1.407 -1.251 5.995 1.00 96.75 133 ARG A N 1
ATOM 993 C CA . ARG A 1 133 ? 2.429 -0.914 7.007 1.00 96.75 133 ARG A CA 1
ATOM 994 C C . ARG A 1 133 ? 3.198 0.360 6.648 1.00 96.75 133 ARG A C 1
ATOM 996 O O . ARG A 1 133 ? 3.453 1.181 7.531 1.00 96.75 133 ARG A O 1
ATOM 1003 N N . ARG A 1 134 ? 3.547 0.554 5.371 1.00 97.88 134 ARG A N 1
ATOM 1004 C CA . ARG A 1 134 ? 4.193 1.779 4.873 1.00 97.88 134 ARG A CA 1
ATOM 1005 C C . ARG A 1 134 ? 3.293 2.994 5.053 1.00 97.88 134 ARG A C 1
ATOM 1007 O O . ARG A 1 134 ? 3.741 3.972 5.641 1.00 97.88 134 ARG A O 1
ATOM 1014 N N . LEU A 1 135 ? 2.032 2.898 4.638 1.00 97.75 135 LEU A N 1
ATOM 1015 C CA . LEU A 1 135 ? 1.023 3.942 4.803 1.00 97.75 135 LEU A CA 1
ATOM 1016 C C . LEU A 1 135 ? 0.802 4.290 6.286 1.00 97.75 135 LEU A C 1
ATOM 1018 O O . LEU A 1 135 ? 0.849 5.458 6.657 1.00 97.75 135 LEU A O 1
ATOM 1022 N N . ALA A 1 136 ? 0.654 3.280 7.149 1.00 95.69 136 ALA A N 1
ATOM 1023 C CA . ALA A 1 136 ? 0.493 3.458 8.594 1.00 95.69 136 ALA A CA 1
ATOM 1024 C C . ALA A 1 136 ? 1.694 4.144 9.269 1.00 95.69 136 ALA A C 1
ATOM 1026 O O . ALA A 1 136 ? 1.519 4.875 10.239 1.00 95.69 136 ALA A O 1
ATOM 1027 N N . SER A 1 137 ? 2.909 3.903 8.764 1.00 95.69 137 SER A N 1
ATOM 1028 C CA . SER A 1 137 ? 4.140 4.529 9.274 1.00 95.69 137 SER A CA 1
ATOM 1029 C C . SER A 1 137 ? 4.379 5.931 8.704 1.00 95.69 137 SER A C 1
ATOM 1031 O O . SER A 1 137 ? 5.167 6.689 9.261 1.00 95.69 137 SER A O 1
ATOM 1033 N N . LEU A 1 138 ? 3.745 6.249 7.572 1.00 96.25 138 LEU A N 1
ATOM 1034 C CA . LEU A 1 138 ? 3.903 7.505 6.844 1.00 96.25 138 LEU A CA 1
ATOM 1035 C C . LEU A 1 138 ? 2.989 8.617 7.379 1.00 96.25 138 LEU A C 1
ATOM 1037 O O . LEU A 1 138 ? 3.365 9.783 7.317 1.00 96.25 138 LEU A O 1
ATOM 1041 N N . LEU A 1 139 ? 1.790 8.261 7.847 1.00 95.75 139 LEU A N 1
ATOM 1042 C CA . LEU A 1 139 ? 0.742 9.215 8.208 1.00 95.75 139 LEU A CA 1
ATOM 1043 C C . LEU A 1 139 ? 0.792 9.627 9.688 1.00 95.75 139 LEU A C 1
ATOM 1045 O O . LEU A 1 139 ? 0.758 8.785 10.589 1.00 95.75 139 LEU A O 1
ATOM 1049 N N . GLY A 1 140 ? 0.794 10.937 9.930 1.00 91.94 140 GLY A N 1
ATOM 1050 C CA . GLY A 1 140 ? 0.643 11.570 11.236 1.00 91.94 140 GLY A CA 1
ATOM 1051 C C . GLY A 1 140 ? -0.682 12.324 11.399 1.00 91.94 140 GLY A C 1
ATOM 1052 O O . GLY A 1 140 ? -1.707 12.004 10.790 1.00 91.94 140 GLY A O 1
ATOM 1053 N N . SER A 1 141 ? -0.680 13.344 12.261 1.00 90.31 141 SER A N 1
ATOM 1054 C CA . SER A 1 141 ? -1.860 14.170 12.558 1.00 90.31 141 SER A CA 1
ATOM 1055 C C . SER A 1 141 ? -2.283 15.068 11.386 1.00 90.31 141 SER A C 1
ATOM 1057 O O . SER A 1 141 ? -3.404 15.577 11.372 1.00 90.31 141 SER A O 1
ATOM 1059 N N . GLU A 1 142 ? -1.432 15.230 10.375 1.00 90.81 142 GLU A N 1
ATOM 1060 C CA . GLU A 1 142 ? -1.654 15.992 9.142 1.00 90.81 142 GLU A CA 1
ATOM 1061 C C . GLU A 1 142 ? -2.483 15.260 8.066 1.00 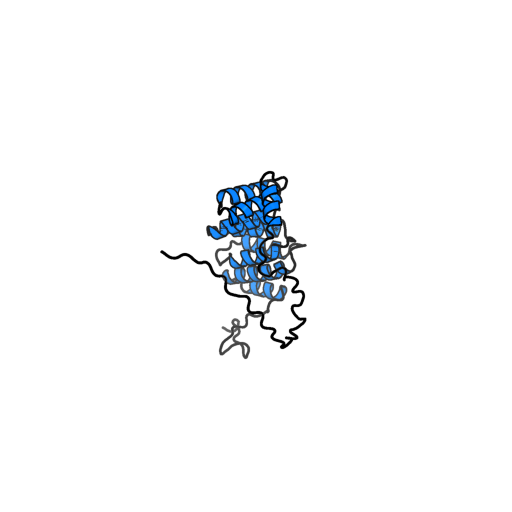90.81 142 GLU A C 1
ATOM 1063 O O . GLU A 1 142 ? -2.843 15.869 7.051 1.00 90.81 142 GLU A O 1
ATOM 1068 N N . ALA A 1 143 ? -2.836 13.986 8.289 1.00 93.81 143 ALA A N 1
ATOM 1069 C CA . ALA A 1 143 ? -3.709 13.214 7.400 1.00 93.81 143 ALA A CA 1
ATOM 1070 C C . ALA A 1 143 ? -5.059 13.926 7.152 1.00 93.81 143 ALA A C 1
ATOM 1072 O O . ALA A 1 143 ? -5.667 14.481 8.079 1.00 93.81 143 ALA A O 1
ATOM 1073 N N . SER A 1 144 ? -5.531 13.924 5.899 1.00 94.25 144 SER A N 1
ATOM 1074 C CA . SER A 1 144 ? -6.816 14.531 5.517 1.00 94.25 144 SER A CA 1
ATOM 1075 C C . SER A 1 144 ? -8.003 13.632 5.900 1.00 94.25 144 SER A C 1
ATOM 1077 O O . SER A 1 144 ? -7.825 12.417 5.986 1.00 94.25 144 SER A O 1
ATOM 1079 N N . PRO A 1 145 ? -9.221 14.182 6.083 1.00 94.62 145 PRO A N 1
ATOM 1080 C CA . PRO A 1 145 ? -10.435 13.374 6.260 1.00 94.62 145 PRO A CA 1
ATOM 1081 C C . PRO A 1 145 ? -10.618 12.333 5.144 1.00 94.62 145 PRO A C 1
ATOM 1083 O O . PRO A 1 145 ? -10.806 11.158 5.437 1.00 94.62 145 PRO A O 1
ATOM 1086 N N . GLU A 1 146 ? -10.394 12.738 3.892 1.00 95.75 146 GLU A N 1
ATOM 1087 C CA . GLU A 1 146 ? -10.361 11.865 2.709 1.00 95.75 146 GLU A CA 1
ATOM 1088 C C . GLU A 1 146 ? -9.384 10.683 2.868 1.00 95.75 146 GLU A C 1
ATOM 1090 O O . GLU A 1 146 ? -9.722 9.548 2.551 1.00 95.75 146 GLU A O 1
ATOM 1095 N N . THR A 1 147 ? -8.183 10.905 3.422 1.00 96.75 147 THR A N 1
ATOM 1096 C CA . THR A 1 147 ? -7.222 9.818 3.691 1.00 96.75 147 THR A CA 1
ATOM 1097 C C . THR A 1 147 ? -7.799 8.808 4.689 1.00 96.75 147 THR A C 1
ATOM 1099 O O . THR A 1 147 ? -7.648 7.603 4.499 1.00 96.75 147 THR A O 1
ATOM 1102 N N . LEU A 1 148 ? -8.477 9.276 5.745 1.00 96.19 148 LEU A N 1
ATOM 1103 C CA . LEU A 1 148 ? -9.116 8.397 6.730 1.00 96.19 148 LEU A CA 1
ATOM 1104 C C . LEU A 1 148 ? -10.279 7.609 6.102 1.00 96.19 148 LEU A C 1
ATOM 1106 O O . LEU A 1 148 ? -10.408 6.414 6.362 1.00 96.19 148 LEU A O 1
ATOM 1110 N N . GLU A 1 149 ? -11.086 8.250 5.255 1.00 96.56 149 GLU A N 1
ATOM 1111 C CA . GLU A 1 149 ? -12.197 7.625 4.526 1.00 96.56 149 GLU A CA 1
ATOM 1112 C C . GLU A 1 149 ? -11.706 6.553 3.544 1.00 96.56 149 GLU A C 1
ATOM 1114 O O . GLU A 1 149 ? -12.207 5.428 3.573 1.00 96.56 149 GLU A O 1
ATOM 1119 N N . ARG A 1 150 ? -10.662 6.843 2.756 1.00 97.56 150 ARG A N 1
ATOM 1120 C CA . ARG A 1 150 ? -10.020 5.874 1.850 1.00 97.56 150 ARG A CA 1
ATOM 1121 C C . ARG A 1 150 ? -9.483 4.658 2.613 1.00 97.56 150 ARG A C 1
ATOM 1123 O O . ARG A 1 150 ? -9.803 3.524 2.260 1.00 97.56 150 ARG A O 1
ATOM 1130 N N . ILE A 1 151 ? -8.769 4.857 3.730 1.00 96.94 151 ILE A N 1
ATOM 1131 C CA . ILE A 1 151 ? -8.315 3.747 4.597 1.00 96.94 151 ILE A CA 1
ATOM 1132 C C . ILE A 1 151 ? -9.509 2.938 5.132 1.00 96.94 151 ILE A C 1
ATOM 1134 O O . ILE A 1 151 ? -9.466 1.703 5.151 1.00 96.94 151 ILE A O 1
ATOM 1138 N N . ALA A 1 152 ? -10.581 3.609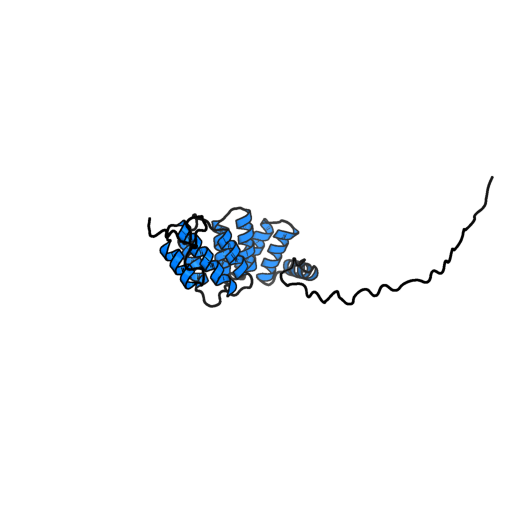 5.563 1.00 95.38 152 ALA A N 1
ATOM 1139 C CA . ALA A 1 152 ? -11.780 2.956 6.081 1.00 95.38 152 ALA A CA 1
ATOM 1140 C C . ALA A 1 152 ? -12.493 2.112 5.013 1.00 95.38 152 ALA A C 1
ATOM 1142 O O . ALA A 1 152 ? -12.952 1.011 5.333 1.00 95.38 152 ALA A O 1
ATOM 1143 N N . ALA A 1 153 ? -12.559 2.598 3.771 1.00 96.00 153 ALA A N 1
ATOM 1144 C CA . ALA A 1 153 ? -13.132 1.898 2.626 1.00 96.00 153 ALA A CA 1
ATOM 1145 C C . ALA A 1 153 ? -12.288 0.675 2.233 1.00 96.00 153 ALA A C 1
ATOM 1147 O O . ALA A 1 153 ? -12.800 -0.44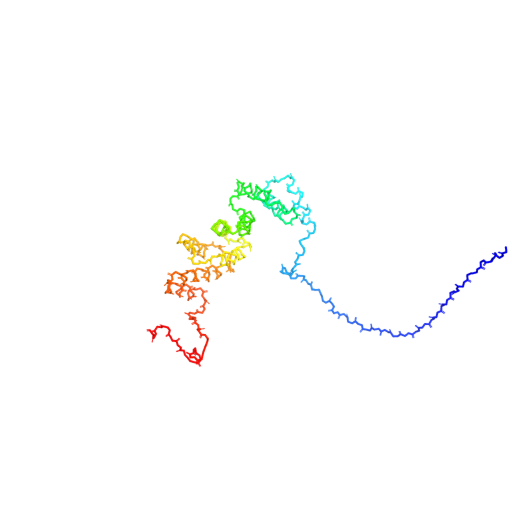4 2.233 1.00 96.00 153 ALA A O 1
ATOM 1148 N N . VAL A 1 154 ? -10.978 0.851 2.015 1.00 95.81 154 VAL A N 1
ATOM 1149 C CA . VAL A 1 154 ? -10.031 -0.236 1.694 1.00 95.81 154 VAL A CA 1
ATOM 1150 C C . VAL A 1 154 ? -10.095 -1.365 2.722 1.00 95.81 154 VAL A C 1
ATOM 1152 O O . VAL A 1 154 ? -10.174 -2.536 2.358 1.00 95.81 154 VAL A O 1
ATOM 1155 N N . ARG A 1 155 ? -10.091 -1.038 4.021 1.00 93.88 155 ARG A N 1
ATOM 1156 C CA . ARG A 1 155 ? -10.163 -2.030 5.110 1.00 93.88 155 ARG A CA 1
ATOM 1157 C C . ARG A 1 155 ? -11.416 -2.914 5.016 1.00 93.88 155 ARG A C 1
ATOM 1159 O O . ARG A 1 155 ? -11.364 -4.091 5.377 1.00 93.88 155 ARG A O 1
ATOM 1166 N N . GLN A 1 156 ? -12.529 -2.336 4.566 1.00 91.31 156 GLN A N 1
ATOM 1167 C CA . GLN A 1 156 ? -13.830 -2.998 4.428 1.00 91.31 156 GLN A CA 1
ATOM 1168 C C . GLN A 1 156 ? -14.022 -3.672 3.065 1.00 91.31 156 GLN A C 1
ATOM 1170 O O . GLN A 1 156 ? -14.932 -4.487 2.925 1.00 91.31 156 GLN A O 1
ATOM 1175 N N . ALA A 1 157 ? -13.167 -3.381 2.082 1.00 89.94 157 ALA A N 1
ATOM 1176 C CA . ALA A 1 157 ? -13.289 -3.928 0.741 1.00 89.94 157 ALA A CA 1
ATOM 1177 C C . ALA A 1 157 ? -13.263 -5.474 0.745 1.00 89.94 157 ALA A C 1
ATOM 1179 O O . ALA A 1 157 ? -12.478 -6.099 1.482 1.00 89.94 157 ALA A O 1
ATOM 1180 N N . PRO A 1 158 ? -14.091 -6.130 -0.088 1.00 87.94 158 PRO A N 1
ATOM 1181 C CA . PRO A 1 158 ? -13.956 -7.559 -0.329 1.00 87.94 158 PRO A CA 1
ATOM 1182 C C . PRO A 1 158 ? -12.577 -7.845 -0.939 1.00 87.94 158 PRO A C 1
ATOM 1184 O O . PRO A 1 158 ? -12.013 -7.031 -1.665 1.00 87.94 158 PRO A O 1
ATOM 1187 N N . GLY A 1 159 ? -11.996 -8.999 -0.615 1.00 86.56 159 GLY A N 1
ATOM 1188 C CA . GLY A 1 159 ? -10.724 -9.424 -1.209 1.00 86.56 159 GLY A CA 1
ATOM 1189 C C . GLY A 1 159 ? -9.451 -8.710 -0.732 1.00 86.56 159 GLY A C 1
ATOM 1190 O O . GLY A 1 159 ? -8.378 -9.202 -1.068 1.00 86.56 159 GLY A O 1
ATOM 1191 N N . VAL A 1 160 ? -9.501 -7.641 0.087 1.00 89.19 160 VAL A N 1
ATOM 1192 C CA . VAL A 1 160 ? -8.249 -7.086 0.651 1.00 89.19 160 VAL A CA 1
ATOM 1193 C C . VAL A 1 160 ? -7.492 -8.152 1.446 1.00 89.19 160 VAL A C 1
ATOM 1195 O O . VAL A 1 160 ? -8.104 -8.948 2.170 1.00 89.19 160 VAL A O 1
ATOM 1198 N N . ALA A 1 161 ? -6.170 -8.211 1.264 1.00 88.56 161 ALA A N 1
ATOM 1199 C CA . ALA A 1 161 ? -5.320 -9.246 1.839 1.00 88.56 161 ALA A CA 1
ATOM 1200 C C . ALA A 1 161 ? -5.558 -9.367 3.354 1.00 88.56 161 ALA A C 1
ATOM 1202 O O . ALA A 1 161 ? -5.540 -8.370 4.080 1.00 88.56 161 ALA A O 1
ATOM 1203 N N . ALA A 1 162 ? -5.791 -10.590 3.843 1.00 86.56 162 ALA A N 1
ATOM 1204 C CA . ALA A 1 162 ? -6.167 -10.815 5.241 1.00 86.56 162 ALA A CA 1
ATOM 1205 C C . ALA A 1 162 ? -5.185 -10.187 6.261 1.00 86.56 162 ALA A C 1
ATOM 1207 O O . ALA A 1 162 ? -5.673 -9.563 7.205 1.00 86.56 162 ALA A O 1
ATOM 1208 N N . PRO A 1 163 ? -3.848 -10.223 6.058 1.00 89.00 163 PRO A N 1
ATOM 1209 C CA . PRO A 1 163 ? -2.901 -9.541 6.945 1.00 89.00 163 PRO A CA 1
ATOM 1210 C C . PRO A 1 163 ? -2.955 -8.003 6.890 1.00 89.00 163 PRO A C 1
ATOM 1212 O O . PRO A 1 163 ? -2.592 -7.343 7.861 1.00 89.00 163 PRO A O 1
ATOM 1215 N N . ALA A 1 164 ? -3.428 -7.408 5.789 1.00 91.31 164 ALA A N 1
ATOM 1216 C CA . ALA A 1 164 ? -3.505 -5.954 5.634 1.00 91.31 164 ALA A CA 1
ATOM 1217 C C . ALA A 1 164 ? -4.665 -5.334 6.438 1.00 91.31 164 ALA A C 1
ATOM 1219 O O . ALA A 1 164 ? -4.510 -4.241 6.983 1.00 91.31 164 ALA A O 1
ATOM 1220 N N . ARG A 1 165 ? -5.807 -6.032 6.581 1.00 91.19 165 ARG A N 1
ATOM 1221 C CA . ARG A 1 165 ? -6.977 -5.540 7.346 1.00 91.19 165 ARG A CA 1
ATOM 1222 C C . ARG A 1 165 ? -6.650 -5.059 8.772 1.00 91.19 165 ARG A C 1
ATOM 1224 O O . ARG A 1 165 ? -7.001 -3.917 9.073 1.00 91.19 165 ARG A O 1
ATOM 1231 N N . PRO A 1 166 ? -5.993 -5.848 9.651 1.00 90.00 166 PRO A N 1
ATOM 1232 C CA . PRO A 1 166 ? -5.677 -5.397 11.008 1.00 90.00 166 PRO A CA 1
ATOM 1233 C C . PRO A 1 166 ? -4.659 -4.247 11.028 1.00 90.00 166 PRO A C 1
ATOM 1235 O O . PRO A 1 166 ? -4.746 -3.378 11.893 1.00 90.00 166 PRO A O 1
ATOM 1238 N N . VAL A 1 167 ? -3.741 -4.182 10.055 1.00 92.50 167 VAL A N 1
ATOM 1239 C CA . VAL A 1 167 ? -2.795 -3.060 9.924 1.00 92.50 167 VAL A CA 1
ATOM 1240 C C . VAL A 1 167 ? -3.538 -1.764 9.587 1.00 92.50 167 VAL A C 1
ATOM 1242 O O . VAL A 1 167 ? -3.319 -0.748 10.245 1.00 92.50 167 VAL A O 1
ATOM 1245 N N . LEU A 1 168 ? -4.461 -1.800 8.621 1.00 94.69 168 LEU A N 1
ATOM 1246 C CA . LEU A 1 168 ? -5.289 -0.648 8.247 1.00 94.69 168 LEU A CA 1
ATOM 1247 C C . LEU A 1 168 ? -6.232 -0.220 9.382 1.00 94.69 168 LEU A C 1
ATOM 1249 O O . LEU A 1 168 ? -6.424 0.974 9.600 1.00 94.69 168 LEU A O 1
ATOM 1253 N N . ALA A 1 169 ? -6.776 -1.175 10.144 1.00 93.94 169 ALA A N 1
ATOM 1254 C CA . ALA A 1 169 ? -7.566 -0.886 11.339 1.00 93.94 169 ALA A CA 1
ATOM 1255 C C . ALA A 1 169 ? -6.748 -0.153 12.415 1.00 93.94 169 ALA A C 1
ATOM 1257 O O . ALA A 1 169 ? -7.190 0.871 12.934 1.00 93.94 169 ALA A O 1
ATOM 1258 N N . ALA A 1 170 ? -5.542 -0.642 12.721 1.00 91.75 170 ALA A N 1
ATOM 1259 C CA . ALA A 1 170 ? -4.646 -0.014 13.690 1.00 91.75 170 ALA A CA 1
ATOM 1260 C C . ALA A 1 170 ? -4.186 1.383 13.235 1.00 91.75 170 ALA A C 1
ATOM 1262 O O . ALA A 1 170 ? -4.147 2.310 14.045 1.00 91.75 170 ALA A O 1
ATOM 1263 N N . ALA A 1 171 ? -3.895 1.549 11.940 1.00 94.19 171 ALA A N 1
ATOM 1264 C CA . ALA A 1 171 ? -3.547 2.835 11.342 1.00 94.19 171 ALA A CA 1
ATOM 1265 C C . ALA A 1 171 ? -4.686 3.852 11.493 1.00 94.19 171 ALA A C 1
ATOM 1267 O O . ALA A 1 171 ? -4.482 4.932 12.042 1.00 94.19 171 ALA A O 1
ATOM 1268 N N . LEU A 1 172 ? -5.901 3.488 11.075 1.00 95.81 172 LEU A N 1
ATOM 1269 C CA . LEU A 1 172 ? -7.069 4.361 11.175 1.00 95.81 172 LEU A CA 1
ATOM 1270 C C . LEU A 1 172 ? -7.419 4.688 12.634 1.00 95.81 172 LEU A C 1
ATOM 1272 O O . LEU A 1 172 ? -7.708 5.843 12.932 1.00 95.81 172 LEU A O 1
ATOM 1276 N N . ALA A 1 173 ? -7.317 3.728 13.560 1.00 94.00 173 ALA A N 1
ATOM 1277 C CA . ALA A 1 173 ? -7.528 3.985 14.986 1.00 94.00 173 ALA A CA 1
ATOM 1278 C C . ALA A 1 173 ? -6.530 5.022 15.531 1.00 94.00 173 ALA A C 1
ATOM 1280 O O . ALA A 1 173 ? -6.947 5.992 16.160 1.00 94.00 173 ALA A O 1
ATOM 1281 N N . ARG A 1 174 ? -5.234 4.884 15.216 1.00 93.56 174 ARG A N 1
ATOM 1282 C CA . ARG A 1 174 ? -4.198 5.864 15.584 1.00 93.56 174 ARG A CA 1
ATOM 1283 C C . ARG A 1 174 ? -4.483 7.251 14.999 1.00 93.56 174 ARG A C 1
ATOM 1285 O O . ARG A 1 174 ? -4.323 8.252 15.692 1.00 93.56 174 ARG A O 1
ATOM 1292 N N . LEU A 1 175 ? -4.905 7.330 13.736 1.00 95.31 175 LEU A N 1
ATOM 1293 C CA . LEU A 1 175 ? -5.238 8.606 13.093 1.00 95.31 175 LEU A CA 1
ATOM 1294 C C . LEU A 1 175 ? -6.466 9.265 13.734 1.00 95.31 175 LEU A C 1
ATOM 1296 O O . LEU A 1 175 ? -6.467 10.476 13.928 1.00 95.31 175 LEU A O 1
ATOM 1300 N N . LEU A 1 176 ? -7.477 8.484 14.119 1.00 94.62 176 LEU A N 1
ATOM 1301 C CA . LEU A 1 176 ? -8.637 8.976 14.864 1.00 94.62 176 LEU A CA 1
ATOM 1302 C C . LEU A 1 176 ? -8.229 9.525 16.246 1.00 94.62 176 LEU A C 1
ATOM 1304 O O . LEU A 1 176 ? -8.664 10.618 16.603 1.00 94.62 176 LEU A O 1
ATOM 1308 N N . GLU A 1 177 ? -7.336 8.854 16.985 1.00 92.12 177 GLU A N 1
ATOM 1309 C CA . GLU A 1 177 ? -6.781 9.374 18.253 1.00 92.12 177 GLU A CA 1
ATOM 1310 C C . GLU A 1 177 ? -6.040 10.702 18.073 1.00 92.12 177 GLU A C 1
ATOM 1312 O O . GLU A 1 177 ? -6.280 11.644 18.824 1.00 92.12 177 GLU A O 1
ATOM 1317 N N . LEU A 1 178 ? -5.192 10.814 17.044 1.00 91.38 178 LEU A N 1
ATOM 1318 C CA . LEU A 1 178 ? -4.464 12.051 16.724 1.00 91.38 178 LEU A CA 1
ATOM 1319 C C . LEU A 1 178 ? -5.388 13.217 16.323 1.00 91.38 178 LEU A C 1
ATOM 1321 O O . LEU A 1 178 ? -4.954 14.368 16.329 1.00 91.38 178 LEU A O 1
ATOM 1325 N N . LYS A 1 179 ? -6.653 12.935 15.987 1.00 92.69 179 LYS A N 1
ATOM 1326 C CA . LYS A 1 179 ? -7.716 13.921 15.726 1.00 92.69 179 LYS A CA 1
ATOM 1327 C C . LYS A 1 179 ? -8.679 14.103 16.914 1.00 92.69 179 LYS A C 1
ATOM 1329 O O . LYS A 1 179 ? -9.693 14.774 16.758 1.00 92.69 179 LYS A O 1
ATOM 1334 N N . GLY A 1 180 ? -8.417 13.485 18.069 1.00 90.75 180 GLY A N 1
ATOM 1335 C CA . GLY A 1 180 ? -9.291 13.530 19.252 1.00 90.75 180 GLY A CA 1
ATOM 1336 C C . GLY A 1 180 ? -10.561 12.669 19.164 1.00 90.75 180 GLY A C 1
ATOM 1337 O O . GLY A 1 180 ? -11.398 12.704 20.064 1.00 90.75 180 GLY A O 1
ATOM 1338 N N . ARG A 1 181 ? -10.722 11.856 18.111 1.00 93.12 181 ARG A N 1
ATOM 1339 C CA . ARG A 1 181 ? -11.892 10.990 17.859 1.00 93.12 181 ARG A CA 1
ATOM 1340 C C . ARG A 1 181 ? -11.768 9.659 18.617 1.00 93.12 181 ARG A C 1
ATOM 1342 O O . ARG A 1 181 ? -11.846 8.572 18.044 1.00 93.12 181 ARG A O 1
ATOM 1349 N N . PHE A 1 182 ? -11.535 9.745 19.930 1.00 88.31 182 PHE A N 1
ATOM 1350 C CA . PHE A 1 182 ? -11.169 8.606 20.784 1.00 88.31 182 PHE A CA 1
ATOM 1351 C C . PHE A 1 182 ? -12.222 7.490 20.820 1.00 88.31 182 PHE A C 1
ATOM 1353 O O . PHE A 1 182 ? -11.858 6.315 20.808 1.00 88.31 182 PHE A O 1
ATOM 1360 N N . GLN A 1 183 ? -13.514 7.838 20.819 1.00 88.38 183 GLN A N 1
ATOM 1361 C CA . GLN A 1 183 ? -14.603 6.853 20.845 1.00 88.38 183 GLN A CA 1
ATOM 1362 C C . GLN A 1 183 ? -14.642 6.006 19.563 1.00 88.38 183 GLN A C 1
ATOM 1364 O O . GLN A 1 183 ? -14.757 4.784 19.622 1.00 88.38 183 GLN A O 1
ATOM 1369 N N . GLU A 1 184 ? -14.436 6.625 18.399 1.00 91.19 184 GLU A N 1
ATOM 1370 C CA . GLU A 1 184 ? -14.364 5.913 17.118 1.00 91.19 184 GLU A CA 1
ATOM 1371 C C . GLU A 1 184 ? -13.092 5.057 17.017 1.00 91.19 184 GLU A C 1
ATOM 1373 O O . GLU A 1 184 ? -13.144 3.907 16.582 1.00 91.19 184 GLU A O 1
ATOM 1378 N N . ALA A 1 185 ? -11.953 5.572 17.496 1.00 90.81 185 ALA A N 1
ATOM 1379 C CA . ALA A 1 185 ? -10.707 4.808 17.580 1.00 90.81 185 ALA A CA 1
ATOM 1380 C C . ALA A 1 185 ? -10.820 3.578 18.500 1.00 90.81 185 ALA A C 1
ATOM 1382 O O . ALA A 1 185 ? -10.180 2.548 18.264 1.00 90.81 185 ALA A O 1
ATOM 1383 N N . ARG A 1 186 ? -11.612 3.680 19.574 1.00 86.00 186 ARG A N 1
ATOM 1384 C CA . ARG A 1 186 ? -11.925 2.576 20.486 1.00 86.00 186 ARG A CA 1
ATOM 1385 C C . ARG A 1 186 ? -12.821 1.541 19.807 1.00 86.00 186 ARG A C 1
ATOM 1387 O O . ARG A 1 186 ? -12.394 0.396 19.683 1.00 86.00 186 ARG A O 1
ATOM 1394 N N . ALA A 1 187 ? -13.974 1.952 19.278 1.00 88.19 187 ALA A N 1
ATOM 1395 C CA . ALA A 1 187 ? -14.907 1.064 18.580 1.00 88.19 187 ALA A CA 1
ATOM 1396 C C . ALA A 1 187 ? -14.244 0.318 17.402 1.00 88.19 187 ALA A C 1
ATOM 1398 O O . ALA A 1 187 ? -14.504 -0.866 17.167 1.00 88.19 187 ALA A O 1
ATOM 1399 N N . LEU A 1 188 ? -13.324 0.972 16.683 1.00 89.88 188 LEU A N 1
ATOM 1400 C CA . LEU A 1 188 ? -12.557 0.337 15.611 1.00 89.88 188 LEU A CA 1
ATOM 1401 C C . LEU A 1 188 ? -11.571 -0.729 16.121 1.00 89.88 188 LEU A C 1
ATOM 1403 O O . LEU A 1 188 ? -11.409 -1.762 15.472 1.00 89.88 188 LEU A O 1
ATOM 1407 N N . ARG A 1 189 ? -10.919 -0.514 17.271 1.00 84.44 189 ARG A N 1
ATOM 1408 C CA . ARG A 1 189 ? -10.033 -1.522 17.882 1.00 84.44 189 ARG A CA 1
ATOM 1409 C C . ARG A 1 189 ? -10.819 -2.711 18.414 1.00 84.44 189 ARG A C 1
ATOM 1411 O O . ARG A 1 189 ? -10.450 -3.841 18.107 1.00 84.44 189 ARG A O 1
ATOM 1418 N N . GLU A 1 190 ? -11.921 -2.448 19.115 1.00 83.81 190 GLU A N 1
ATOM 1419 C CA . GLU A 1 190 ? -12.851 -3.462 19.624 1.00 83.81 190 GLU A CA 1
ATOM 1420 C C . GLU A 1 190 ? -13.377 -4.356 18.483 1.00 83.81 190 GLU A C 1
ATOM 1422 O O . GLU A 1 190 ? -13.253 -5.578 18.543 1.00 83.81 190 GLU A O 1
ATOM 1427 N N . SER A 1 191 ? -13.856 -3.759 17.385 1.00 83.06 191 SER A N 1
ATOM 1428 C CA . SER A 1 191 ? -14.356 -4.494 16.206 1.00 83.06 191 SER A CA 1
ATOM 1429 C C . SER A 1 191 ? -13.278 -5.175 15.350 1.00 83.06 191 SER A C 1
ATOM 1431 O O . SER A 1 191 ? -13.607 -6.028 14.529 1.00 83.06 191 SER A O 1
ATOM 1433 N N . SER A 1 192 ? -11.997 -4.835 15.530 1.00 79.62 192 SER A N 1
ATOM 1434 C CA . SER A 1 192 ? -10.879 -5.413 14.763 1.00 79.62 192 SER A CA 1
ATOM 1435 C C . SER A 1 192 ? -10.052 -6.433 15.557 1.00 79.62 192 SER A C 1
ATOM 1437 O O . SER A 1 192 ? -8.959 -6.797 15.126 1.00 79.62 192 SER A O 1
ATOM 1439 N N . GLY A 1 193 ? -10.537 -6.874 16.725 1.00 70.38 193 GLY A N 1
ATOM 1440 C CA . GLY A 1 193 ? -9.828 -7.821 17.596 1.00 70.38 193 GLY A CA 1
ATOM 1441 C C . GLY A 1 193 ? -8.580 -7.245 18.276 1.00 70.38 193 GLY A C 1
ATOM 1442 O O . GLY A 1 193 ? -7.775 -7.994 18.827 1.00 70.38 193 GLY A O 1
ATOM 1443 N N . GLY A 1 194 ? -8.402 -5.921 18.244 1.00 63.34 194 GLY A N 1
ATOM 1444 C CA . GLY A 1 194 ? -7.396 -5.240 19.052 1.00 63.34 194 GLY A CA 1
ATOM 1445 C C . GLY A 1 194 ? -7.810 -5.211 20.527 1.00 63.34 194 GLY A C 1
ATOM 1446 O O . GLY A 1 194 ? -8.992 -5.373 20.840 1.00 63.34 194 GLY A O 1
ATOM 1447 N N . PRO A 1 195 ? -6.871 -4.983 21.464 1.00 56.09 195 PRO A N 1
ATOM 1448 C CA . PRO A 1 195 ? -7.226 -4.845 22.869 1.00 56.09 195 PRO A CA 1
ATOM 1449 C C . PRO A 1 195 ? -8.235 -3.689 23.033 1.00 56.09 195 PRO A C 1
ATOM 1451 O O . PRO A 1 195 ? -7.943 -2.571 22.600 1.00 56.09 195 PRO A O 1
ATOM 1454 N N . PRO A 1 196 ? -9.397 -3.918 23.680 1.00 51.84 196 PRO A N 1
ATOM 1455 C CA . PRO A 1 196 ? -10.486 -2.934 23.778 1.00 51.84 196 PRO A CA 1
ATOM 1456 C C . PRO A 1 196 ? -10.108 -1.704 24.616 1.00 51.84 196 PRO A C 1
ATOM 1458 O O . PRO A 1 196 ? -10.802 -0.692 24.638 1.00 51.84 196 PRO A O 1
ATOM 1461 N N . ARG A 1 197 ? -9.004 -1.802 25.359 1.00 54.69 197 ARG A N 1
ATOM 1462 C CA . ARG A 1 197 ? -8.577 -0.838 26.359 1.00 54.69 197 ARG A CA 1
ATOM 1463 C C . ARG A 1 197 ? -7.074 -0.655 26.252 1.00 54.69 197 ARG A C 1
ATOM 1465 O O . ARG A 1 197 ? -6.321 -1.612 26.431 1.00 54.69 197 ARG A O 1
ATOM 1472 N N . MET A 1 198 ? -6.639 0.579 26.006 1.00 53.16 198 MET A N 1
ATOM 1473 C CA . MET A 1 198 ? -5.237 0.945 26.165 1.00 53.16 198 MET A CA 1
ATOM 1474 C C . MET A 1 198 ? -4.910 0.871 27.657 1.00 53.16 198 MET A C 1
ATOM 1476 O O . MET A 1 198 ? -5.281 1.743 28.442 1.00 53.16 198 MET A O 1
ATOM 1480 N N . VAL A 1 199 ? -4.266 -0.220 28.068 1.00 53.31 199 VAL A N 1
ATOM 1481 C CA . VAL A 1 199 ? -3.718 -0.335 29.415 1.00 53.31 199 VAL A CA 1
ATOM 1482 C C . VAL A 1 199 ? -2.498 0.574 29.459 1.00 53.31 199 VAL A C 1
ATOM 1484 O O . VAL A 1 199 ? -1.410 0.181 29.047 1.00 53.31 199 VAL A O 1
ATOM 1487 N N . VAL A 1 200 ? -2.689 1.802 29.952 1.00 52.28 200 VAL A N 1
ATOM 1488 C CA . VAL A 1 200 ? -1.583 2.588 30.512 1.00 52.28 200 VAL A CA 1
ATOM 1489 C C . VAL A 1 200 ? -0.819 1.648 31.444 1.00 52.28 200 VAL A C 1
ATOM 1491 O O . VAL A 1 200 ? -1.453 0.945 32.225 1.00 52.28 200 VAL A O 1
ATOM 1494 N N . ALA A 1 201 ? 0.504 1.591 31.337 1.00 53.62 201 ALA A N 1
ATOM 1495 C CA . ALA A 1 201 ? 1.352 0.846 32.258 1.00 53.62 201 ALA A CA 1
ATOM 1496 C C . ALA A 1 201 ? 2.105 1.855 33.133 1.00 53.62 201 ALA A C 1
ATOM 1498 O O . ALA A 1 201 ? 2.788 2.741 32.631 1.00 53.62 201 ALA A O 1
ATOM 1499 N N . GLY A 1 202 ? 1.936 1.745 34.443 1.00 57.84 202 GLY A N 1
ATOM 1500 C CA . GLY A 1 202 ? 2.429 2.688 35.441 1.00 57.84 202 GLY A CA 1
ATOM 1501 C C . GLY A 1 202 ? 2.007 2.284 36.860 1.00 57.84 202 GLY A C 1
ATOM 1502 O O . GLY A 1 202 ? 1.210 1.353 37.017 1.00 57.84 202 GLY A O 1
ATOM 1503 N N . PRO A 1 203 ? 2.496 2.987 37.897 1.00 61.78 203 PRO A N 1
ATOM 1504 C CA . PRO A 1 203 ? 2.321 2.604 39.307 1.00 61.78 203 PRO A CA 1
ATOM 1505 C C . PRO A 1 203 ? 0.862 2.583 39.802 1.00 61.78 203 PRO A C 1
ATOM 1507 O O . PRO A 1 203 ? 0.589 2.066 40.880 1.00 61.78 203 PRO A O 1
ATOM 1510 N N . PHE A 1 204 ? -0.079 3.107 39.011 1.00 55.84 204 PHE A N 1
ATOM 1511 C CA . PHE A 1 204 ? -1.507 3.219 39.336 1.00 55.84 204 PHE A CA 1
ATOM 1512 C C . PHE A 1 204 ? -2.394 2.609 38.233 1.00 55.84 204 PHE A C 1
ATOM 1514 O O . PHE A 1 204 ? -3.473 3.108 37.936 1.00 55.84 204 PHE A O 1
ATOM 1521 N N . SER A 1 205 ? -1.902 1.596 37.520 1.00 48.88 205 SER A N 1
ATOM 1522 C CA . SER A 1 205 ? -2.521 1.091 36.284 1.00 48.88 205 SER A CA 1
ATOM 1523 C C . SER A 1 205 ? -2.762 -0.425 36.300 1.00 48.88 205 SER A C 1
ATOM 1525 O O . SER A 1 205 ? -2.188 -1.074 37.161 1.00 48.88 205 SER A O 1
ATOM 1527 N N . ARG A 1 206 ? -3.587 -0.977 35.372 1.00 43.03 206 ARG A N 1
ATOM 1528 C CA . ARG A 1 206 ? -4.614 -2.062 35.550 1.00 43.03 206 ARG A CA 1
ATOM 1529 C C . ARG A 1 206 ? -4.308 -3.315 36.401 1.00 43.03 206 ARG A C 1
ATOM 1531 O O . ARG A 1 206 ? -5.235 -4.023 36.784 1.00 43.03 206 ARG A O 1
ATOM 1538 N N . TYR A 1 207 ? -3.089 -3.486 36.859 1.00 50.75 207 TYR A N 1
ATOM 1539 C CA . TYR A 1 207 ? -2.727 -4.226 38.061 1.00 50.75 207 TYR A CA 1
ATOM 1540 C C . TYR A 1 207 ? -2.650 -3.317 39.327 1.00 50.75 207 TYR A C 1
ATOM 1542 O O . TYR A 1 207 ? -1.837 -3.593 40.202 1.00 50.75 207 TYR A O 1
ATOM 1550 N N . ARG A 1 208 ? -3.389 -2.200 39.514 1.00 46.22 208 ARG A N 1
ATOM 1551 C CA . ARG A 1 208 ? -4.851 -1.934 39.386 1.00 46.22 208 ARG A CA 1
ATOM 1552 C C . ARG A 1 208 ? -5.129 -0.541 38.751 1.00 46.22 208 ARG A C 1
ATOM 1554 O O . ARG A 1 208 ? -4.295 0.339 38.861 1.00 46.22 208 ARG A O 1
ATOM 1561 N N . ALA A 1 209 ? -6.254 -0.337 38.044 1.00 43.84 209 ALA A N 1
ATOM 1562 C CA . ALA A 1 209 ? -6.384 0.654 36.943 1.00 43.84 209 ALA A CA 1
ATOM 1563 C C . ALA A 1 209 ? -6.733 2.116 37.293 1.00 43.84 209 ALA A C 1
ATOM 1565 O O . ALA A 1 209 ? -7.767 2.360 37.909 1.00 43.84 209 ALA A O 1
ATOM 1566 N N . LEU A 1 210 ? -6.025 3.068 36.673 1.00 42.44 210 LEU A N 1
ATOM 1567 C CA . LEU A 1 210 ? -6.577 4.369 36.292 1.00 42.44 210 LEU A CA 1
ATOM 1568 C C . LEU A 1 210 ? -7.472 4.208 35.053 1.00 42.44 210 LEU A C 1
ATOM 1570 O O . LEU A 1 210 ? -7.034 3.741 33.997 1.00 42.44 210 LEU A O 1
ATOM 1574 N N . ASP A 1 211 ? -8.745 4.563 35.209 1.00 47.94 211 ASP A N 1
ATOM 1575 C CA . ASP A 1 211 ? -9.662 4.836 34.103 1.00 47.94 211 ASP A CA 1
ATOM 1576 C C . ASP A 1 211 ? -9.546 6.317 33.747 1.00 47.94 211 ASP A C 1
ATOM 1578 O O . ASP A 1 211 ? -9.706 7.163 34.623 1.00 47.94 211 ASP A O 1
ATOM 1582 N N . ALA A 1 212 ? -9.303 6.633 32.474 1.00 45.22 212 ALA A N 1
ATOM 1583 C CA . ALA A 1 212 ? -9.340 8.020 32.004 1.00 45.22 212 ALA A CA 1
ATOM 1584 C C . ALA A 1 212 ? -10.774 8.590 31.994 1.00 45.22 212 ALA A C 1
ATOM 1586 O O . ALA A 1 212 ? -10.946 9.795 31.927 1.00 45.22 212 ALA A O 1
ATOM 1587 N N . GLU A 1 213 ? -11.795 7.732 32.115 1.00 44.31 213 GLU A N 1
ATOM 1588 C CA . GLU A 1 213 ? -13.213 8.099 32.279 1.00 44.31 213 GLU A CA 1
ATOM 1589 C C . GLU A 1 213 ? -13.591 8.386 33.758 1.00 44.31 213 GLU A C 1
ATOM 1591 O O . GLU A 1 213 ? -14.769 8.413 34.110 1.00 44.31 213 GLU A O 1
ATOM 1596 N N . ARG A 1 214 ? -12.603 8.548 34.655 1.00 41.62 214 ARG A N 1
ATOM 1597 C CA . ARG A 1 214 ? -12.785 8.887 36.086 1.00 41.62 214 ARG A CA 1
ATOM 1598 C C . ARG A 1 214 ? -12.033 10.155 36.528 1.00 41.62 214 ARG A C 1
ATOM 1600 O O . ARG A 1 214 ? -11.864 10.362 37.730 1.00 41.62 214 ARG A O 1
ATOM 1607 N N . LEU A 1 215 ? -11.591 10.971 35.572 1.00 45.44 215 LEU A N 1
ATOM 1608 C CA . LEU A 1 215 ? -10.994 12.297 35.758 1.00 45.44 215 LEU A CA 1
ATOM 1609 C C . LEU A 1 215 ? -11.710 13.299 34.844 1.00 45.44 215 LEU A C 1
ATOM 1611 O O . LEU A 1 215 ? -11.830 14.462 35.277 1.00 45.44 215 LEU A O 1
#

Foldseek 3Di:
DDDDDDDDDDDDDDDDDDDDPDDPDPPPPPDDPPHPDPPPVVNLVVLVVCCVPPDALVSLLSVLVCCCPVVVNNVSNLVSLVVSCVRPVQPLSSLCSQLVSCVVVVVLVRNLVSLLSNLVSVQQDPCLQVSLQVNLVSDDLPDDPVSLVSLVDSLPDPNRHPNSNLSSLQSSLRNCVSVVVNVVSLVSCVVSVHDSDDFDDDPATVVPHDDPVVD

Radius of gyration: 28.6 Å; chains: 1; bounding box: 98×59×64 Å

Secondary structure (DSSP, 8-state):
-----------------------S--------TTS--PPPHHHHHHHHHHHHS--SHHHHHHHHHHIIIII--HHHHHHHHHHHHHH-TT-HHHHHHHHHHHHHTT-HHHHHHHHHHHHHHSTTSTTHHHHHHHHHHH--TT--HHHHHHHHHHHHSTT--TTHHHHHHHHHHHHHHHTT-HHHHHHHHHHTTS-SS----STTSSTTPPPGGG-